Protein AF-A0A1B9F1G3-F1 (afdb_monomer)

Sequence (238 aa):
MDLGLDRSDPARCLDALTDGEEIRVDLGDVSGRPFVNTVSFGVYADIVQSPEYREDKTGTALKLMPDLLTRPGARRLDACVDGAWLADQQALLLSNNPYISPDELSGAGRRPVLDDGEPGVIGLGVEKAAQAAELALWGSQAPGLTVATARRVEVTAGGPRHPVTAGGEEARLPVAVDGEALWLRTPVVCTVRSRVLRVLLPRERHGEPPPAPPVDWRKLLALAFGPAQHAESGESHT

Radius of gyration: 19.98 Å; Cα contacts (8 Å, |Δi|>4): 490; chains: 1; bounding box: 62×59×50 Å

Secondary structure (DSSP, 8-state):
-TT---SS-GGGGGGHHHHEEEEEEEEEEETTEEESSEEEEEHHHHHHHSHHHHH-TTTTGGGGHHHHHH-TTPPPEEEEETTEEEEEESEEEEESS--S-GGGTTTT---S-SSSS--EEEEE--SSHHHHHHHHHHGGGSTTEEEEE-SEEEEESS-TTS-----SS--EEEEEETTEEEEEESSEEEEEEEEEEEEEEESS----PPPPPP--HHHHHHHHHS------------

Mean predicted aligned error: 11.42 Å

Solvent-accessible surface area (backbone atoms only — not comparable to full-atom values): 13153 Å² total; per-residue (Å²): 88,70,84,21,61,35,84,90,49,62,72,61,57,56,46,20,82,80,60,41,42,78,47,57,25,36,34,23,32,49,73,88,39,80,39,67,51,36,42,28,27,41,52,60,9,54,43,51,60,34,67,68,29,74,77,38,81,86,51,65,51,66,59,47,47,48,55,49,68,66,38,87,87,53,65,41,29,16,34,34,46,71,80,46,76,47,69,61,18,36,28,39,38,37,26,47,25,41,56,82,45,81,35,21,71,80,85,35,48,38,41,91,51,51,51,81,53,41,25,16,36,41,37,35,34,66,92,46,73,69,51,53,51,37,30,33,75,46,45,82,74,13,92,37,44,45,79,49,71,36,61,38,37,37,37,30,81,28,37,98,92,51,65,65,79,71,78,86,55,83,57,63,41,59,28,16,51,65,76,44,60,47,76,44,58,56,68,39,40,34,38,62,41,58,49,69,41,77,44,75,34,34,71,79,60,84,16,69,70,77,78,53,77,56,53,52,42,44,59,50,46,44,68,54,71,44,83,78,78,74,80,79,84,73,88,76,91,128

Foldseek 3Di:
DAQLAAPPCNVQFCLLVVAWDKFFFKWKDKPNDTFQFKKKFALVLVLLVDPVCVVCVPCPSLLCSVVLLPDVPGFFKWKQFQNDIDGRFRMKMKTQADWPFPQQPPPQTYRNGGFPFWIKMKTFHDPDVVLLVQCLVPPCPRPRIDIDTGQKMWMDRGDDVGDDPPPPDQDWTFMQGNSDTDIHGGRTMMHMDGRPDMDIGNPDRNSDDPRDDTNNSNVSVCSVPPDDPPPPPDDDDD

Nearest PDB structures (foldseek):
  3t5p-assembly2_L  TM=6.453E-01  e=9.131E-10  Bacillus anthracis str. Sterne
  3t5p-assembly3_E  TM=6.579E-01  e=1.320E-09  Bacillus anthracis str. Sterne
  3s40-assembly5_B  TM=6.529E-01  e=1.794E-09  Bacillus anthracis str. Sterne
  3t5p-assembly2_B  TM=6.507E-01  e=1.492E-09  Bacillus anthracis str. Sterne
  4wrr-assembly1_A  TM=6.365E-01  e=1.002E-08  Bacillus anthracis str. Sterne

pLDDT: mean 73.12, std 18.36, range [32.81, 96.31]

Structure (mmCIF, N/CA/C/O backbone):
data_AF-A0A1B9F1G3-F1
#
_entry.id   AF-A0A1B9F1G3-F1
#
loop_
_atom_site.group_PDB
_atom_site.id
_atom_site.type_symbol
_atom_site.label_atom_id
_atom_site.label_alt_id
_atom_site.label_comp_id
_atom_site.label_asym_id
_atom_site.label_entity_id
_atom_site.label_seq_id
_atom_site.pdbx_PDB_ins_code
_atom_site.Cartn_x
_atom_site.Cartn_y
_atom_site.Cartn_z
_atom_site.occupancy
_atom_site.B_iso_or_equiv
_atom_site.auth_seq_id
_atom_site.auth_comp_id
_atom_site.auth_asym_id
_atom_site.auth_atom_id
_atom_site.pdbx_PDB_model_num
ATOM 1 N N . MET A 1 1 ? -6.189 10.690 7.619 1.00 71.19 1 MET A N 1
ATOM 2 C CA . MET A 1 1 ? -5.966 9.330 8.162 1.00 71.19 1 MET A CA 1
ATOM 3 C C . MET A 1 1 ? -7.255 8.552 7.956 1.00 71.19 1 MET A C 1
ATOM 5 O O . MET A 1 1 ? -8.304 9.156 8.141 1.00 71.19 1 MET A O 1
ATOM 9 N N . ASP A 1 2 ? -7.192 7.273 7.586 1.00 77.56 2 ASP A N 1
ATOM 10 C CA . ASP A 1 2 ? -8.384 6.487 7.220 1.00 77.56 2 ASP A CA 1
ATOM 11 C C . ASP A 1 2 ? -9.382 6.305 8.371 1.00 77.56 2 ASP A C 1
ATOM 13 O O . ASP A 1 2 ? -10.584 6.408 8.170 1.00 77.56 2 ASP A O 1
ATOM 17 N N . LEU A 1 3 ? -8.889 6.111 9.597 1.00 84.44 3 LEU A N 1
ATOM 18 C CA . LEU A 1 3 ? -9.733 5.831 10.766 1.00 84.44 3 LEU A CA 1
ATOM 19 C C . LEU A 1 3 ? -10.289 7.089 11.456 1.00 84.44 3 LEU A C 1
ATOM 21 O O . LEU A 1 3 ? -10.978 6.972 12.464 1.00 84.44 3 LEU A O 1
ATOM 25 N N . GLY A 1 4 ? -9.985 8.292 10.951 1.00 82.12 4 GLY A N 1
ATOM 26 C CA . GLY A 1 4 ? -10.469 9.550 11.543 1.00 82.12 4 GLY A CA 1
ATOM 27 C C . GLY A 1 4 ? -9.920 9.855 12.945 1.00 82.12 4 GLY A C 1
ATOM 28 O O . GLY A 1 4 ? -10.529 10.626 13.684 1.00 82.12 4 GLY A O 1
ATOM 29 N N . LEU A 1 5 ? -8.793 9.248 13.335 1.00 85.31 5 LEU A N 1
ATOM 30 C CA . LEU A 1 5 ? -8.163 9.498 14.634 1.00 85.31 5 LEU A CA 1
ATOM 31 C C . LEU A 1 5 ? -7.378 10.809 14.624 1.00 85.31 5 LEU A C 1
ATOM 33 O O . LEU A 1 5 ? -6.711 11.154 13.640 1.00 85.31 5 LEU A O 1
ATOM 37 N N . ASP A 1 6 ? -7.449 11.529 15.740 1.00 83.50 6 ASP A N 1
ATOM 38 C CA . ASP A 1 6 ? -6.773 12.808 15.913 1.00 83.50 6 ASP A CA 1
ATOM 39 C C . ASP A 1 6 ? -5.268 12.593 16.126 1.00 83.50 6 ASP A C 1
ATOM 41 O O . ASP A 1 6 ? -4.821 12.075 17.148 1.00 83.50 6 ASP A O 1
ATOM 45 N N . ARG A 1 7 ? -4.463 12.985 15.131 1.00 80.88 7 ARG A N 1
ATOM 46 C CA . ARG A 1 7 ? -2.994 12.910 15.214 1.00 80.88 7 ARG A CA 1
ATOM 47 C C . ARG A 1 7 ? -2.403 13.926 16.191 1.00 80.88 7 ARG A C 1
ATOM 49 O O . ARG A 1 7 ? -1.279 13.724 16.638 1.00 80.88 7 ARG A O 1
ATOM 56 N N . SER A 1 8 ? -3.112 15.021 16.457 1.00 85.25 8 SER A N 1
ATOM 57 C CA . SER A 1 8 ? -2.665 16.081 17.361 1.00 85.25 8 SER A CA 1
ATOM 58 C C . SER A 1 8 ? -2.963 15.763 18.827 1.00 85.25 8 SER A C 1
ATOM 60 O O . SER A 1 8 ? -2.240 16.229 19.704 1.00 85.25 8 SER A O 1
ATOM 62 N N . ASP A 1 9 ? -3.956 14.907 19.077 1.00 86.56 9 ASP A N 1
ATOM 63 C CA . ASP A 1 9 ? -4.338 14.431 20.406 1.00 86.56 9 ASP A CA 1
ATOM 64 C C . ASP A 1 9 ? -4.573 12.903 20.403 1.00 86.56 9 ASP A C 1
ATOM 66 O O . ASP A 1 9 ? -5.715 12.430 20.418 1.00 86.56 9 ASP A O 1
ATOM 70 N N . PRO A 1 10 ? -3.498 12.088 20.377 1.00 88.50 10 PRO A N 1
ATOM 71 C CA . PRO A 1 10 ? -3.619 10.631 20.319 1.00 88.50 10 PRO A CA 1
ATOM 72 C C . PRO A 1 10 ? -4.252 10.028 21.581 1.00 88.50 10 PRO A C 1
ATOM 74 O O . PRO A 1 10 ? -4.729 8.894 21.532 1.00 88.50 10 PRO A O 1
ATOM 77 N N . ALA A 1 11 ? -4.288 10.762 22.700 1.00 90.31 11 ALA A N 1
ATOM 78 C CA . ALA A 1 11 ? -4.880 10.286 23.947 1.00 90.31 11 ALA A CA 1
ATOM 79 C C . ALA A 1 11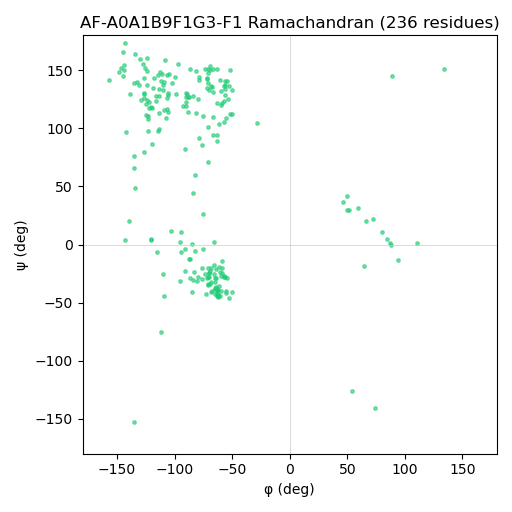 ? -6.392 10.042 23.811 1.00 90.31 11 ALA A C 1
ATOM 81 O O . ALA A 1 11 ? -6.904 9.116 24.434 1.00 90.31 11 ALA A O 1
ATOM 82 N N . ARG A 1 12 ? -7.082 10.771 22.920 1.00 88.19 12 ARG A N 1
ATOM 83 C CA . ARG A 1 12 ? -8.504 10.543 22.588 1.00 88.19 12 ARG A CA 1
ATOM 84 C C . ARG A 1 12 ? -8.794 9.146 22.045 1.00 88.19 12 ARG A C 1
ATOM 86 O O . ARG A 1 12 ? -9.921 8.674 22.119 1.00 88.19 12 ARG A O 1
ATOM 93 N N . CYS A 1 13 ? -7.785 8.433 21.540 1.00 88.75 13 CYS A N 1
ATOM 94 C CA . CYS A 1 13 ? -7.965 7.041 21.124 1.00 88.75 13 CYS A CA 1
ATOM 95 C C . CYS A 1 13 ? -8.315 6.116 22.304 1.00 88.75 13 CYS A C 1
ATOM 97 O O . CYS A 1 13 ? -8.871 5.043 22.083 1.00 88.75 13 CYS A O 1
ATOM 99 N N . LEU A 1 14 ? -8.003 6.511 23.545 1.00 92.25 14 LEU A N 1
ATOM 100 C CA . LEU A 1 14 ? -8.294 5.719 24.741 1.00 92.25 14 LEU A CA 1
ATOM 101 C C . LEU A 1 14 ? -9.788 5.661 25.075 1.00 92.25 14 LEU A C 1
ATOM 103 O O . LEU A 1 14 ? -10.203 4.704 25.725 1.00 92.25 14 LEU A O 1
ATOM 107 N N . ASP A 1 15 ? -10.600 6.597 24.573 1.00 91.00 15 ASP A N 1
ATOM 108 C CA . ASP A 1 15 ? -12.062 6.573 24.734 1.00 91.00 15 ASP A CA 1
ATOM 109 C C . ASP A 1 15 ? -12.681 5.308 24.113 1.00 91.00 15 ASP A C 1
ATOM 111 O O . ASP A 1 15 ? -13.723 4.823 24.552 1.00 91.00 15 ASP A O 1
ATOM 115 N N . ALA A 1 16 ? -11.984 4.690 23.153 1.00 92.62 16 ALA A N 1
ATOM 116 C CA . ALA A 1 16 ? -12.353 3.397 22.585 1.00 92.62 16 ALA A CA 1
ATOM 117 C C . ALA A 1 16 ? -12.398 2.265 23.629 1.00 92.62 16 ALA A C 1
ATOM 119 O O . ALA A 1 16 ? -13.112 1.283 23.450 1.00 92.62 16 ALA A O 1
ATOM 120 N N . LEU A 1 17 ? -11.622 2.364 24.713 1.00 92.88 17 LEU A N 1
ATOM 121 C CA . LEU A 1 17 ? -11.557 1.323 25.743 1.00 92.88 17 LEU A CA 1
ATOM 122 C C . LEU A 1 17 ? -12.778 1.331 26.670 1.00 92.88 17 LEU A C 1
ATOM 124 O O . LEU A 1 17 ? -13.040 0.326 27.330 1.00 92.88 17 LEU A O 1
ATOM 128 N N . THR A 1 18 ? -13.504 2.449 26.739 1.00 92.44 18 THR A N 1
ATOM 129 C CA . THR A 1 18 ? -14.678 2.629 27.604 1.00 92.44 18 THR A CA 1
ATOM 130 C C . THR A 1 18 ? -15.985 2.674 26.814 1.00 92.44 18 THR A C 1
ATOM 132 O O . THR A 1 18 ? -16.935 2.006 27.214 1.00 92.44 18 THR A O 1
ATOM 135 N N . ASP A 1 19 ? -16.031 3.407 25.699 1.00 89.62 19 ASP A N 1
ATOM 136 C CA . ASP A 1 19 ? -17.201 3.551 24.814 1.00 89.62 19 ASP A CA 1
ATOM 137 C C . ASP A 1 19 ? -16.797 3.408 23.336 1.00 89.62 19 ASP A C 1
ATOM 139 O O . ASP A 1 19 ? -17.094 4.242 22.476 1.00 89.62 19 ASP A O 1
ATOM 143 N N . GLY A 1 20 ? -16.040 2.351 23.041 1.00 91.31 20 GLY A N 1
ATOM 144 C CA . GLY A 1 20 ? -15.597 2.058 21.685 1.00 91.31 20 GLY A CA 1
ATOM 145 C C . GLY A 1 20 ? -16.640 1.350 20.832 1.00 91.31 20 GLY A C 1
ATOM 146 O O . GLY A 1 20 ? -17.422 0.525 21.306 1.00 91.31 20 GLY A O 1
ATOM 147 N N . GLU A 1 21 ? -16.589 1.618 19.533 1.00 93.88 21 GLU A N 1
ATOM 148 C CA . GLU A 1 21 ? -17.237 0.817 18.505 1.00 93.88 21 GLU A CA 1
ATOM 149 C C . GLU A 1 21 ? -16.219 -0.082 17.799 1.00 93.88 21 GLU A C 1
ATOM 151 O O . GLU A 1 21 ? -15.093 0.319 17.502 1.00 93.88 21 GLU A O 1
ATOM 156 N N . GLU A 1 22 ? -16.607 -1.327 17.529 1.00 94.06 22 GLU A N 1
ATOM 157 C CA . GLU A 1 22 ? -15.806 -2.225 16.706 1.00 94.06 22 GLU A CA 1
ATOM 158 C C . GLU A 1 22 ? -16.200 -2.075 15.239 1.00 94.06 22 GLU A C 1
ATOM 160 O O . GLU A 1 22 ? -17.360 -2.273 14.876 1.00 94.06 22 GLU A O 1
ATOM 165 N N . ILE A 1 23 ? -15.206 -1.833 14.388 1.00 92.00 23 ILE A N 1
ATOM 166 C CA . ILE A 1 23 ? -15.337 -1.962 12.940 1.00 92.00 23 ILE A CA 1
ATOM 167 C C . ILE A 1 23 ? -14.570 -3.186 12.442 1.00 92.00 23 ILE A C 1
ATOM 169 O O . ILE A 1 23 ? -13.631 -3.673 13.081 1.00 92.00 23 ILE A O 1
ATOM 173 N N . ARG A 1 24 ? -14.955 -3.672 11.263 1.00 93.19 24 ARG A N 1
ATOM 174 C CA . ARG A 1 24 ? -14.220 -4.715 10.548 1.00 93.19 24 ARG A CA 1
ATOM 175 C C . ARG A 1 24 ? -13.640 -4.141 9.277 1.00 93.19 24 ARG A C 1
ATOM 177 O O . ARG A 1 24 ? -14.374 -3.573 8.480 1.00 93.19 24 ARG A O 1
ATOM 184 N N . VAL A 1 25 ? -12.344 -4.337 9.101 1.00 93.69 25 VAL A N 1
ATOM 185 C CA . VAL A 1 25 ? -11.611 -3.905 7.916 1.00 93.69 25 VAL A CA 1
ATOM 186 C C . VAL A 1 25 ? -10.909 -5.091 7.278 1.00 93.69 25 VAL A C 1
ATOM 188 O O . VAL A 1 25 ? -10.701 -6.147 7.893 1.00 93.69 25 VAL A O 1
ATOM 191 N N . ASP A 1 26 ? -10.567 -4.916 6.019 1.00 94.12 26 ASP A N 1
ATOM 192 C CA . ASP A 1 26 ? -9.796 -5.869 5.255 1.00 94.12 26 ASP A CA 1
ATOM 193 C C . ASP A 1 26 ? -8.357 -5.938 5.749 1.00 94.12 26 ASP A C 1
ATOM 195 O O . ASP A 1 26 ? -7.804 -4.977 6.291 1.00 94.12 26 ASP A O 1
ATOM 199 N N . LEU A 1 27 ? -7.735 -7.092 5.530 1.00 95.12 27 LEU A N 1
ATOM 200 C CA . LEU A 1 27 ? -6.325 -7.308 5.805 1.00 95.12 27 LEU A CA 1
ATOM 201 C C . LEU A 1 27 ? -5.646 -7.813 4.539 1.00 95.12 27 LEU A C 1
ATOM 203 O O . LEU A 1 27 ? -6.011 -8.869 4.016 1.00 95.12 27 LEU A O 1
ATOM 207 N N . GLY A 1 28 ? -4.653 -7.072 4.066 1.00 94.38 28 GLY A N 1
ATOM 208 C CA . GLY A 1 28 ? -3.806 -7.508 2.971 1.00 94.38 28 GLY A CA 1
ATOM 209 C C . GLY A 1 28 ? -2.879 -8.641 3.407 1.00 94.38 28 GLY A C 1
ATOM 210 O O . GLY A 1 28 ? -2.496 -8.731 4.572 1.00 94.38 28 GLY A O 1
ATOM 211 N N . ASP A 1 29 ? -2.504 -9.499 2.467 1.00 96.31 29 ASP A N 1
ATOM 212 C CA . ASP A 1 29 ? -1.457 -10.506 2.620 1.00 96.31 29 ASP A CA 1
ATOM 213 C C . ASP A 1 29 ? -0.450 -10.364 1.480 1.00 96.31 29 ASP A C 1
ATOM 215 O O . ASP A 1 29 ? -0.840 -10.297 0.315 1.00 96.31 29 ASP A O 1
ATOM 219 N N . VAL A 1 30 ? 0.836 -10.317 1.816 1.00 96.12 30 VAL A N 1
ATOM 220 C CA . VAL A 1 30 ? 1.949 -10.346 0.871 1.00 96.12 30 VAL A CA 1
ATOM 221 C C . VAL A 1 30 ? 2.868 -11.509 1.212 1.00 96.12 30 VAL A C 1
ATOM 223 O O . VAL A 1 30 ? 3.600 -11.488 2.200 1.00 96.12 30 VAL A O 1
ATOM 226 N N . SER A 1 31 ? 2.842 -12.545 0.376 1.00 93.44 31 SER A N 1
ATOM 227 C CA . SER A 1 31 ? 3.642 -13.763 0.556 1.00 93.44 31 SER A CA 1
ATOM 228 C C . SER A 1 31 ? 3.517 -14.364 1.969 1.00 93.44 31 SER A C 1
ATOM 230 O O . SER A 1 31 ? 4.516 -14.770 2.566 1.00 93.44 31 SER A O 1
ATOM 232 N N . GLY A 1 32 ? 2.299 -14.392 2.522 1.00 93.38 32 GLY A N 1
ATOM 233 C CA . GLY A 1 32 ? 1.998 -14.911 3.860 1.00 93.38 32 GLY A CA 1
ATOM 234 C C . GLY A 1 32 ? 2.215 -13.918 5.006 1.00 93.38 32 GLY A C 1
ATOM 235 O O . GLY A 1 32 ? 2.127 -14.309 6.173 1.00 93.38 32 GLY A O 1
ATOM 236 N N . ARG A 1 33 ? 2.551 -12.654 4.712 1.00 95.06 33 ARG A N 1
ATOM 237 C CA . ARG A 1 33 ? 2.721 -11.589 5.710 1.00 95.06 33 ARG A CA 1
ATOM 238 C C . ARG A 1 33 ? 1.532 -10.629 5.659 1.00 95.06 33 ARG A C 1
ATOM 240 O O . ARG A 1 33 ? 1.245 -10.110 4.583 1.00 95.06 33 ARG A O 1
ATOM 247 N N . PRO A 1 34 ? 0.880 -10.330 6.792 1.00 95.56 34 PRO A N 1
ATOM 248 C CA . PRO A 1 34 ? -0.216 -9.374 6.806 1.00 95.56 34 PRO A CA 1
ATOM 249 C C . PRO A 1 34 ? 0.284 -7.940 6.584 1.00 95.56 34 PRO A C 1
ATOM 251 O O . PRO A 1 34 ? 1.369 -7.587 7.048 1.00 95.56 34 PRO A O 1
ATOM 254 N N . PHE A 1 35 ? -0.531 -7.112 5.934 1.00 92.56 35 PHE A N 1
ATOM 255 C CA . PHE A 1 35 ? -0.326 -5.665 5.824 1.00 92.56 35 PHE A CA 1
ATOM 256 C C . PHE A 1 35 ? -1.664 -4.918 5.872 1.00 92.56 35 PHE A C 1
ATOM 258 O O . PHE A 1 35 ? -2.697 -5.444 5.453 1.00 92.56 35 PHE A O 1
ATOM 265 N N . VAL A 1 36 ? -1.663 -3.690 6.390 1.00 89.00 36 VAL A N 1
ATOM 266 C CA . VAL A 1 36 ? -2.885 -2.886 6.577 1.00 89.00 36 VAL A CA 1
ATOM 267 C C . VAL A 1 36 ? -2.975 -1.686 5.647 1.00 89.00 36 VAL A C 1
ATOM 269 O O . VAL A 1 36 ? -4.087 -1.250 5.349 1.00 89.00 36 VAL A O 1
ATOM 272 N N . ASN A 1 37 ? -1.849 -1.156 5.168 1.00 85.31 37 ASN A N 1
ATOM 273 C CA . ASN A 1 37 ? -1.799 0.031 4.321 1.00 85.31 37 ASN A CA 1
ATOM 274 C C . ASN A 1 37 ? -1.352 -0.327 2.914 1.00 85.31 37 ASN A C 1
ATOM 276 O O . ASN A 1 37 ? -2.181 -0.346 2.003 1.00 85.31 37 ASN A O 1
ATOM 280 N N . THR A 1 38 ? -0.060 -0.594 2.732 1.00 87.25 38 THR A N 1
ATOM 281 C CA . THR A 1 38 ? 0.540 -0.627 1.398 1.00 87.25 38 THR A CA 1
ATOM 28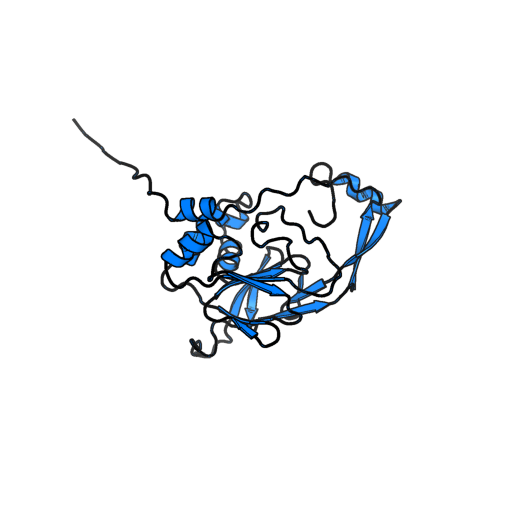2 C C . THR A 1 38 ? 1.690 -1.608 1.272 1.00 87.25 38 THR A C 1
ATOM 284 O O . THR A 1 38 ? 2.487 -1.773 2.195 1.00 87.25 38 THR A O 1
ATOM 287 N N . VAL A 1 39 ? 1.841 -2.155 0.071 1.00 90.06 39 VAL A N 1
ATOM 288 C CA . VAL A 1 39 ? 3.025 -2.882 -0.380 1.00 90.06 39 VAL A CA 1
ATOM 289 C C . VAL A 1 39 ? 3.583 -2.163 -1.601 1.00 90.06 39 VAL A C 1
ATOM 291 O O . VAL A 1 39 ? 2.911 -2.074 -2.627 1.00 90.06 39 VAL A O 1
ATOM 294 N N . SER A 1 40 ? 4.808 -1.662 -1.504 1.00 88.62 40 SER A N 1
ATOM 295 C CA . SER A 1 40 ? 5.476 -0.959 -2.600 1.00 88.62 40 SER A CA 1
ATOM 296 C C . SER A 1 40 ? 6.646 -1.767 -3.146 1.00 88.62 40 SER A C 1
ATOM 298 O O . SER A 1 40 ? 7.369 -2.420 -2.392 1.00 88.62 40 SER A O 1
ATOM 300 N N . PHE A 1 41 ? 6.877 -1.648 -4.448 1.00 88.06 41 PHE A N 1
ATOM 301 C CA . PHE A 1 41 ? 7.961 -2.289 -5.184 1.00 88.06 41 PHE A CA 1
ATOM 302 C C . PHE A 1 41 ? 8.718 -1.268 -6.038 1.00 88.06 41 PHE A C 1
ATOM 304 O O . PHE A 1 41 ? 8.183 -0.216 -6.399 1.00 88.06 41 PHE A O 1
ATOM 311 N N . GLY A 1 42 ? 9.951 -1.612 -6.410 1.00 84.81 42 GLY A N 1
ATOM 312 C CA . GLY A 1 42 ? 10.765 -0.810 -7.323 1.00 84.81 42 GLY A CA 1
ATOM 313 C C . GLY A 1 42 ? 11.288 0.446 -6.640 1.00 84.81 42 GLY A C 1
ATOM 314 O O . GLY A 1 42 ? 11.623 0.402 -5.458 1.00 84.81 42 GLY A O 1
ATOM 315 N N . VAL A 1 43 ? 11.314 1.567 -7.359 1.00 76.56 43 VAL A N 1
ATOM 316 C CA . VAL A 1 43 ? 11.943 2.814 -6.889 1.00 76.56 43 VAL A CA 1
ATOM 317 C C . VAL A 1 43 ? 11.496 3.229 -5.480 1.00 76.56 43 VAL A C 1
ATOM 319 O O . VAL A 1 43 ? 12.324 3.623 -4.664 1.00 76.56 43 VAL A O 1
ATOM 322 N N . TYR A 1 44 ? 10.207 3.097 -5.147 1.00 68.94 44 TYR A N 1
ATOM 323 C CA . TYR A 1 44 ? 9.728 3.434 -3.801 1.00 68.94 44 TYR A CA 1
ATOM 324 C C . TYR A 1 44 ? 10.264 2.475 -2.729 1.00 68.94 44 TYR A C 1
ATOM 326 O O . TYR A 1 44 ? 10.625 2.903 -1.635 1.00 68.94 44 TYR A O 1
ATOM 334 N N . ALA A 1 45 ? 10.334 1.175 -3.028 1.00 76.38 45 ALA A N 1
ATOM 335 C CA . ALA A 1 45 ? 10.900 0.203 -2.101 1.00 76.38 45 ALA A CA 1
ATOM 336 C C . ALA A 1 45 ? 12.385 0.483 -1.850 1.00 76.38 45 ALA A C 1
ATOM 338 O O . ALA A 1 45 ? 12.811 0.453 -0.698 1.00 76.38 45 ALA A O 1
ATOM 339 N N . ASP A 1 46 ? 13.136 0.824 -2.900 1.00 73.62 46 ASP A N 1
ATOM 340 C CA . ASP A 1 46 ? 14.555 1.184 -2.809 1.00 73.62 46 ASP A CA 1
ATOM 341 C C . ASP A 1 46 ? 14.767 2.407 -1.901 1.00 73.62 46 ASP A C 1
ATOM 343 O O . ASP A 1 46 ? 15.666 2.407 -1.060 1.00 73.62 46 ASP A O 1
ATOM 347 N N . ILE A 1 47 ? 13.885 3.410 -1.989 1.00 70.31 47 ILE A N 1
ATOM 348 C CA . ILE A 1 47 ? 13.900 4.579 -1.096 1.00 70.31 47 ILE A CA 1
ATOM 349 C C . ILE A 1 47 ? 13.656 4.175 0.360 1.00 70.31 47 ILE A C 1
ATOM 351 O O . ILE A 1 47 ? 14.378 4.616 1.247 1.00 70.31 47 ILE A O 1
ATOM 355 N N . VAL A 1 48 ? 12.674 3.312 0.632 1.00 67.44 48 VAL A N 1
ATOM 356 C CA . VAL A 1 48 ? 12.390 2.850 2.005 1.00 67.44 48 VAL A CA 1
ATOM 357 C C . VAL A 1 48 ? 13.542 2.007 2.580 1.00 67.44 48 VAL A C 1
ATOM 359 O O . VAL A 1 48 ? 13.733 1.943 3.801 1.00 67.44 48 VAL A O 1
ATOM 362 N N . GLN A 1 49 ? 14.340 1.365 1.720 1.00 71.50 49 GLN A N 1
ATOM 363 C CA . GLN A 1 49 ? 15.561 0.674 2.139 1.00 71.50 49 GLN A CA 1
ATOM 364 C C . GLN A 1 49 ? 16.701 1.637 2.493 1.00 71.50 49 GLN A C 1
ATOM 366 O O . GLN A 1 49 ? 17.573 1.255 3.276 1.00 71.50 49 GLN A O 1
ATOM 371 N N . SER A 1 50 ? 16.699 2.854 1.939 1.00 66.69 50 SER A N 1
ATOM 372 C CA . SER A 1 50 ? 17.774 3.826 2.125 1.00 66.69 50 SER A CA 1
ATOM 373 C C . SER A 1 50 ? 17.835 4.324 3.582 1.00 66.69 50 SER A C 1
ATOM 375 O O . SER A 1 50 ? 16.799 4.626 4.191 1.00 66.69 50 SER A O 1
ATOM 377 N N . PRO A 1 51 ? 19.042 4.406 4.172 1.00 64.06 51 PRO A N 1
ATOM 378 C CA . PRO A 1 51 ? 19.244 4.983 5.501 1.00 64.06 51 PRO A CA 1
ATOM 379 C C . PRO A 1 51 ? 18.701 6.413 5.620 1.00 64.06 51 PRO A C 1
ATOM 381 O O . PRO A 1 51 ? 18.046 6.742 6.607 1.00 64.06 51 PRO A O 1
ATOM 384 N N . GLU A 1 52 ? 18.884 7.224 4.577 1.00 62.25 52 GLU A N 1
ATOM 385 C CA . GLU A 1 52 ? 18.495 8.634 4.533 1.00 62.25 52 GLU A CA 1
ATOM 386 C C . GLU A 1 52 ? 16.978 8.829 4.705 1.00 62.25 52 GLU A C 1
ATOM 388 O O . GLU A 1 52 ? 16.545 9.764 5.375 1.00 62.25 52 GLU A O 1
ATOM 393 N N . TYR A 1 53 ? 16.145 7.924 4.174 1.00 56.78 53 TYR A N 1
ATOM 394 C CA . TYR A 1 53 ? 14.691 7.969 4.386 1.00 56.78 53 TYR A CA 1
ATOM 395 C C . TYR A 1 53 ? 14.277 7.599 5.816 1.00 56.78 53 TYR A C 1
ATOM 397 O O . TYR A 1 53 ? 13.298 8.130 6.346 1.00 56.78 53 TYR A O 1
ATOM 405 N N . ARG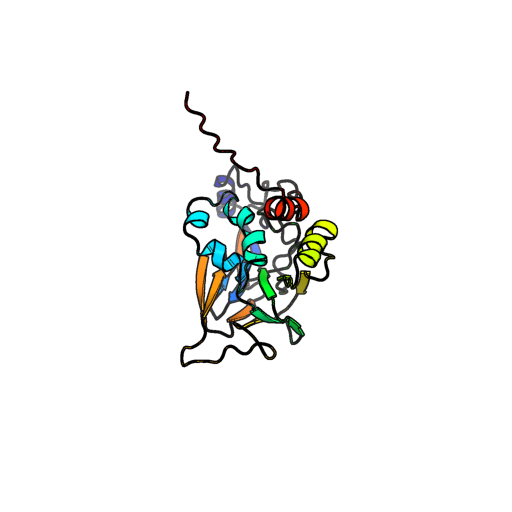 A 1 54 ? 14.993 6.669 6.459 1.00 57.25 54 ARG A N 1
ATOM 406 C CA . ARG A 1 54 ? 14.677 6.263 7.839 1.00 57.25 54 ARG A CA 1
ATOM 407 C C . ARG A 1 54 ? 14.981 7.376 8.831 1.00 57.25 54 ARG A C 1
ATOM 409 O O . ARG A 1 54 ? 14.255 7.511 9.816 1.00 57.25 54 ARG A O 1
ATOM 416 N N . GLU A 1 55 ? 16.028 8.143 8.548 1.00 53.78 55 GLU A N 1
ATOM 417 C CA . GLU A 1 55 ? 16.472 9.283 9.347 1.00 53.78 55 GLU A CA 1
ATOM 418 C C . GLU A 1 55 ? 15.643 10.547 9.061 1.00 53.78 55 GLU A C 1
ATOM 420 O O . GLU A 1 55 ? 15.371 11.308 9.988 1.00 53.78 55 GLU A O 1
ATOM 425 N N . ASP A 1 56 ? 15.143 10.725 7.831 1.00 51.94 56 ASP A N 1
ATOM 426 C CA . ASP A 1 56 ? 14.287 11.850 7.437 1.00 51.94 56 ASP A CA 1
ATOM 427 C C . ASP A 1 56 ? 12.964 11.393 6.786 1.00 51.94 56 ASP A C 1
ATOM 429 O O . ASP A 1 56 ? 12.756 11.460 5.568 1.00 51.94 56 ASP A O 1
ATOM 433 N N . LYS A 1 57 ? 12.001 10.992 7.630 1.00 52.81 57 LYS A N 1
ATOM 434 C CA . LYS A 1 57 ? 10.616 10.661 7.223 1.00 52.81 57 LYS A CA 1
ATOM 435 C C . LYS A 1 57 ? 9.822 11.869 6.691 1.00 52.81 57 LYS A C 1
ATOM 437 O O . LYS A 1 57 ? 8.643 11.730 6.366 1.00 52.81 57 LYS A O 1
ATOM 442 N N . THR A 1 58 ? 10.434 13.052 6.607 1.00 46.09 58 THR A N 1
ATOM 443 C CA . THR A 1 58 ? 9.768 14.343 6.366 1.00 46.09 58 THR A CA 1
ATOM 444 C C . THR A 1 58 ? 9.739 14.775 4.893 1.00 46.09 58 THR A C 1
ATOM 446 O O . THR A 1 58 ? 9.312 15.882 4.573 1.00 46.09 58 THR A O 1
ATOM 449 N N . GLY A 1 59 ? 10.097 13.883 3.962 1.00 48.03 59 GLY A N 1
ATOM 450 C CA . GLY A 1 59 ? 9.800 14.041 2.531 1.00 48.03 59 GLY A CA 1
ATOM 451 C C . GLY A 1 59 ? 11.000 14.318 1.629 1.00 48.03 59 GLY A C 1
ATOM 452 O O . GLY A 1 59 ? 10.819 14.431 0.419 1.00 48.03 59 GLY A O 1
ATOM 453 N N . THR A 1 60 ? 12.225 14.380 2.157 1.00 47.09 60 THR A N 1
ATOM 454 C CA . THR A 1 60 ? 13.436 14.543 1.332 1.00 47.09 60 THR A CA 1
ATOM 455 C C . THR A 1 60 ? 13.650 13.356 0.397 1.00 47.09 60 THR A C 1
ATOM 457 O O . THR A 1 60 ? 13.947 13.556 -0.776 1.00 47.09 60 THR A O 1
ATOM 460 N N . ALA A 1 61 ? 13.388 12.130 0.849 1.00 48.03 61 ALA A N 1
ATOM 461 C CA . ALA A 1 61 ? 13.573 10.956 -0.002 1.00 48.03 61 ALA A CA 1
ATOM 462 C C . ALA A 1 61 ? 12.527 10.843 -1.133 1.00 48.03 61 ALA A C 1
ATOM 464 O O . ALA A 1 61 ? 12.842 10.352 -2.213 1.00 48.03 61 ALA A O 1
ATOM 465 N N . LEU A 1 62 ? 11.313 11.382 -0.945 1.00 50.19 62 LEU A N 1
ATOM 466 C CA . LEU A 1 62 ? 10.316 11.509 -2.023 1.00 50.19 62 LEU A CA 1
ATOM 467 C C . LEU A 1 62 ? 10.785 12.472 -3.126 1.00 50.19 62 LEU A C 1
ATOM 469 O O . LEU A 1 62 ? 10.438 12.281 -4.289 1.00 50.19 62 LEU A O 1
ATOM 473 N N . LYS A 1 63 ? 11.621 13.470 -2.795 1.00 54.12 63 LYS A N 1
ATOM 474 C CA . LYS A 1 63 ? 12.230 14.369 -3.793 1.00 54.12 63 LYS A CA 1
ATOM 475 C C . LYS A 1 63 ? 13.243 13.652 -4.692 1.00 54.12 63 LYS A C 1
ATOM 477 O O . LYS A 1 63 ? 13.509 14.147 -5.777 1.00 54.12 63 LYS A O 1
ATOM 482 N N . LEU A 1 64 ? 13.770 12.497 -4.270 1.00 57.62 64 LEU A N 1
ATOM 483 C CA . LEU A 1 64 ? 14.715 11.683 -5.046 1.00 57.62 64 LEU A CA 1
ATOM 484 C C . LEU A 1 64 ? 14.017 10.697 -6.000 1.00 57.62 64 LEU A C 1
ATOM 486 O O . LEU A 1 64 ? 14.672 10.118 -6.866 1.00 57.62 64 LEU A O 1
ATOM 490 N N . MET A 1 65 ? 12.697 10.491 -5.867 1.00 59.06 65 MET A N 1
ATOM 491 C CA . MET A 1 65 ? 11.939 9.555 -6.714 1.00 59.06 65 MET A CA 1
ATOM 492 C C . MET A 1 65 ? 12.131 9.784 -8.218 1.00 59.06 65 MET A C 1
ATOM 494 O O . MET A 1 65 ? 12.348 8.808 -8.931 1.00 59.06 65 MET A O 1
ATOM 498 N N . PRO A 1 66 ? 12.065 11.018 -8.738 1.00 61.38 66 PRO A N 1
ATOM 499 C CA . PRO A 1 66 ? 12.150 11.230 -10.179 1.00 61.38 66 PRO A CA 1
ATOM 500 C C . PRO A 1 66 ? 13.502 10.850 -10.803 1.00 61.38 66 PRO A C 1
ATOM 502 O O . PRO A 1 66 ? 13.544 10.261 -11.887 1.00 61.38 66 PRO A O 1
ATOM 505 N N . ASP A 1 67 ? 14.603 11.127 -10.103 1.00 61.97 67 ASP A N 1
ATOM 506 C CA . ASP A 1 67 ? 15.947 10.737 -10.541 1.00 61.97 67 ASP A CA 1
ATOM 507 C C . ASP A 1 67 ? 16.084 9.211 -10.557 1.00 61.97 67 ASP A C 1
ATOM 509 O O . ASP A 1 67 ? 16.676 8.628 -11.465 1.00 61.97 67 ASP A O 1
ATOM 513 N N . LEU A 1 68 ? 15.473 8.536 -9.582 1.00 65.00 68 LEU A N 1
ATOM 514 C CA . LEU A 1 68 ? 15.466 7.077 -9.503 1.00 65.00 68 LEU A CA 1
ATOM 515 C C . LEU A 1 68 ? 14.597 6.429 -10.592 1.00 65.00 68 LEU A C 1
ATOM 517 O O . LEU A 1 68 ? 14.969 5.379 -11.113 1.00 65.00 68 LEU A O 1
ATOM 521 N N . LEU A 1 69 ? 13.489 7.066 -10.982 1.00 65.25 69 LEU A N 1
ATOM 522 C CA . LEU A 1 69 ? 12.633 6.637 -12.096 1.00 65.25 69 LEU A CA 1
ATOM 523 C C . LEU A 1 69 ? 13.329 6.794 -13.458 1.00 65.25 69 LEU A C 1
ATOM 525 O O . LEU A 1 69 ? 13.114 6.004 -14.375 1.00 65.25 69 LEU A O 1
ATOM 529 N N . THR A 1 70 ? 14.196 7.795 -13.614 1.00 63.12 70 THR A N 1
ATOM 530 C CA . THR A 1 70 ? 14.912 8.041 -14.878 1.00 63.12 70 THR A CA 1
ATOM 531 C C . THR A 1 70 ? 16.294 7.404 -14.955 1.00 63.12 70 THR A C 1
ATOM 533 O O . THR A 1 70 ? 16.907 7.406 -16.027 1.00 63.12 70 THR A O 1
ATOM 536 N N . ARG A 1 71 ? 16.780 6.814 -13.856 1.00 67.00 71 ARG A N 1
ATOM 537 C CA . ARG A 1 71 ? 18.114 6.219 -13.787 1.00 67.00 71 ARG A CA 1
ATOM 538 C C . ARG A 1 71 ? 18.284 5.110 -14.838 1.00 67.00 71 ARG A C 1
ATOM 540 O O . ARG A 1 71 ? 17.559 4.110 -14.807 1.00 67.00 71 ARG A O 1
ATOM 547 N N . PRO A 1 72 ? 19.277 5.219 -15.740 1.00 59.72 72 PRO A N 1
ATOM 548 C CA . PRO A 1 72 ? 19.613 4.140 -16.661 1.00 59.72 72 PRO A CA 1
ATOM 549 C C . PRO A 1 72 ? 19.940 2.853 -15.891 1.00 59.72 72 PRO A C 1
ATOM 551 O O . PRO A 1 72 ? 20.747 2.871 -14.962 1.00 59.72 72 PRO A O 1
ATOM 554 N N . GLY A 1 73 ? 19.302 1.740 -16.262 1.00 61.53 73 GLY A N 1
ATOM 555 C CA . GLY A 1 73 ? 19.463 0.455 -15.571 1.00 61.53 73 GLY A CA 1
ATOM 556 C C . GLY A 1 73 ? 18.644 0.299 -14.283 1.00 61.53 73 GLY A C 1
ATOM 557 O O . GLY A 1 73 ? 18.867 -0.667 -13.554 1.00 61.53 73 GLY A O 1
ATOM 558 N N . ALA A 1 74 ? 17.704 1.209 -13.993 1.00 67.62 74 ALA A N 1
ATOM 559 C CA . ALA A 1 74 ? 16.718 1.004 -12.934 1.00 67.62 74 ALA A CA 1
ATOM 560 C C . ALA A 1 74 ? 15.965 -0.320 -13.137 1.00 67.62 74 ALA A C 1
ATOM 562 O O . ALA A 1 74 ? 15.638 -0.708 -14.265 1.00 67.62 74 ALA A O 1
ATOM 563 N N . ARG A 1 75 ? 15.699 -1.018 -12.028 1.00 74.69 75 ARG A N 1
ATOM 564 C CA . ARG A 1 75 ? 15.008 -2.308 -12.034 1.00 74.69 75 ARG A CA 1
ATOM 565 C C . ARG A 1 75 ? 13.621 -2.155 -12.654 1.00 74.69 75 ARG A C 1
ATOM 567 O O . ARG A 1 75 ? 12.860 -1.273 -12.266 1.00 74.69 75 ARG A O 1
ATOM 574 N N . ARG A 1 76 ? 13.294 -3.060 -13.574 1.00 82.50 76 ARG A N 1
ATOM 575 C CA . ARG A 1 76 ? 11.956 -3.210 -14.143 1.00 82.50 76 ARG A CA 1
ATOM 576 C C . ARG A 1 76 ? 11.228 -4.365 -13.469 1.00 82.50 76 ARG A C 1
ATOM 578 O O . ARG A 1 76 ? 11.850 -5.348 -13.063 1.00 82.50 76 ARG A O 1
ATOM 585 N N . LEU A 1 77 ? 9.927 -4.198 -13.301 1.00 86.81 77 LEU A N 1
ATOM 586 C CA . LEU A 1 77 ? 9.031 -5.132 -12.646 1.00 86.81 77 LEU A CA 1
ATOM 587 C C . LEU A 1 77 ? 7.910 -5.486 -13.607 1.00 86.81 77 LEU A C 1
ATOM 589 O O . LEU A 1 77 ? 7.314 -4.598 -14.216 1.00 86.81 77 LEU A O 1
ATOM 593 N N . ASP A 1 78 ? 7.577 -6.768 -13.646 1.00 89.25 78 ASP A N 1
ATOM 594 C CA . ASP A 1 78 ? 6.377 -7.234 -14.323 1.00 89.25 78 ASP A CA 1
ATOM 595 C C . ASP A 1 78 ? 5.382 -7.700 -13.267 1.00 89.25 78 ASP A C 1
ATOM 597 O O . ASP A 1 78 ? 5.751 -8.376 -12.297 1.00 89.25 78 ASP A O 1
ATOM 601 N N . ALA A 1 79 ? 4.118 -7.337 -13.460 1.00 90.94 79 ALA A N 1
ATOM 602 C CA . ALA A 1 79 ? 3.024 -7.738 -12.600 1.00 90.94 79 ALA A CA 1
ATOM 603 C C . ALA A 1 79 ? 1.886 -8.385 -13.386 1.00 90.94 79 ALA A C 1
ATOM 605 O O . ALA A 1 79 ? 1.545 -7.956 -14.484 1.00 90.94 79 ALA A O 1
ATOM 606 N N . CYS A 1 80 ? 1.269 -9.395 -12.786 1.00 92.00 80 CYS A N 1
ATOM 607 C CA . CYS A 1 80 ? 0.005 -9.963 -13.226 1.00 92.00 80 CYS A CA 1
ATOM 608 C C . CYS A 1 80 ? -1.085 -9.523 -12.244 1.00 92.00 80 CYS A C 1
ATOM 610 O O . CYS A 1 80 ? -1.021 -9.854 -11.062 1.00 92.00 80 CYS A O 1
ATOM 612 N N . VAL A 1 81 ? -2.053 -8.753 -12.732 1.00 92.06 81 VAL A N 1
ATOM 613 C CA . VAL A 1 81 ? -3.131 -8.107 -11.976 1.00 92.06 81 VAL A CA 1
ATOM 614 C C . VAL A 1 81 ? -4.445 -8.752 -12.412 1.00 92.06 81 VAL A C 1
ATOM 616 O O . VAL A 1 81 ? -4.930 -8.470 -13.503 1.00 92.06 81 VAL A O 1
ATOM 619 N N . ASP A 1 82 ? -4.965 -9.700 -11.625 1.00 92.00 82 ASP A N 1
ATOM 620 C CA . ASP A 1 82 ? -6.132 -10.531 -11.984 1.00 92.00 82 ASP A CA 1
ATOM 621 C C . ASP A 1 82 ? -6.069 -11.120 -13.419 1.00 92.00 82 ASP A C 1
ATOM 623 O O . ASP A 1 82 ? -7.070 -11.248 -14.123 1.00 92.00 82 ASP A O 1
ATOM 627 N N . GLY A 1 83 ? -4.866 -11.496 -13.869 1.00 87.94 83 GLY A N 1
ATOM 628 C CA . GLY A 1 83 ? -4.617 -12.054 -15.205 1.00 87.94 83 GLY A CA 1
ATOM 629 C C . GLY A 1 83 ? -4.193 -11.033 -16.267 1.00 87.94 83 GLY A C 1
ATOM 630 O O . GLY A 1 83 ? -3.691 -11.435 -17.319 1.00 87.94 83 GLY A O 1
ATOM 631 N N . ALA A 1 84 ? -4.338 -9.731 -16.009 1.00 89.62 84 ALA A N 1
ATOM 632 C CA . ALA A 1 84 ? -3.839 -8.672 -16.882 1.00 89.62 84 ALA A CA 1
ATOM 633 C C .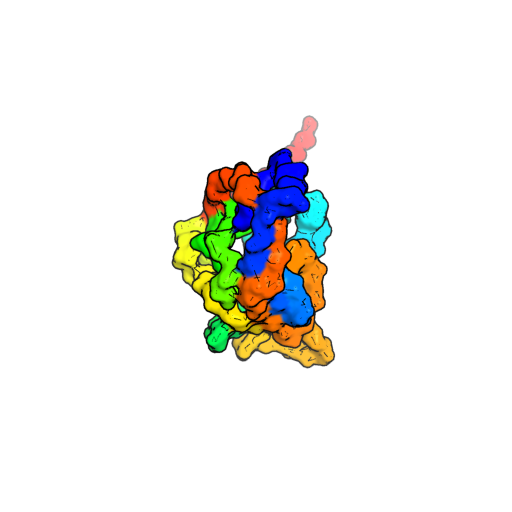 ALA A 1 84 ? -2.359 -8.381 -16.594 1.00 89.62 84 ALA A C 1
ATOM 635 O O . ALA A 1 84 ? -1.970 -8.132 -15.455 1.00 89.62 84 ALA A O 1
ATOM 636 N N . TRP A 1 85 ? -1.521 -8.396 -17.630 1.00 88.81 85 TRP A N 1
ATOM 637 C CA . TRP A 1 85 ? -0.085 -8.155 -17.485 1.00 88.81 85 TRP A CA 1
ATOM 638 C C . TRP A 1 85 ? 0.261 -6.667 -17.565 1.00 88.81 85 TRP A C 1
ATOM 640 O O . TRP A 1 85 ? -0.052 -6.007 -18.554 1.00 88.81 85 TRP A O 1
ATOM 650 N N . LEU A 1 86 ? 0.981 -6.177 -16.556 1.00 87.31 86 LEU A N 1
ATOM 651 C CA . LEU A 1 86 ? 1.663 -4.885 -16.537 1.00 87.31 86 LEU A CA 1
ATOM 652 C C . LEU A 1 86 ? 3.166 -5.143 -16.654 1.00 87.31 86 LEU A C 1
ATOM 654 O O . LEU A 1 86 ? 3.774 -5.662 -15.721 1.00 87.31 86 LEU A O 1
ATOM 658 N N . ALA A 1 87 ? 3.755 -4.817 -17.801 1.00 86.31 87 ALA A N 1
ATOM 659 C CA . ALA A 1 87 ? 5.178 -5.037 -18.057 1.00 86.31 87 ALA A CA 1
ATOM 660 C C . ALA A 1 87 ? 6.005 -3.770 -17.802 1.00 86.31 87 ALA A C 1
ATOM 662 O O . ALA A 1 87 ? 5.486 -2.658 -17.908 1.00 86.31 87 ALA A O 1
ATOM 663 N N . ASP A 1 88 ? 7.292 -3.938 -17.508 1.00 82.44 88 ASP A N 1
ATOM 664 C CA . ASP A 1 88 ? 8.305 -2.874 -17.491 1.00 82.44 88 ASP A CA 1
ATOM 665 C C . ASP A 1 88 ? 8.031 -1.710 -16.523 1.00 82.44 88 ASP A C 1
ATOM 667 O O . ASP A 1 88 ? 8.454 -0.561 -16.726 1.00 82.44 88 ASP A O 1
ATOM 671 N N . GLN A 1 89 ? 7.368 -2.022 -15.410 1.00 85.56 89 GLN A N 1
ATOM 672 C CA . GLN A 1 89 ? 7.042 -1.069 -14.357 1.00 85.56 89 GLN A CA 1
ATOM 673 C C . GLN A 1 89 ? 8.304 -0.687 -13.574 1.00 85.56 89 GLN A C 1
ATOM 675 O O . GLN A 1 89 ? 9.110 -1.535 -13.198 1.00 85.56 89 GLN A O 1
ATOM 680 N N . GLN A 1 90 ? 8.485 0.603 -13.308 1.00 82.56 90 GLN A N 1
ATOM 681 C CA . GLN A 1 90 ? 9.564 1.128 -12.460 1.00 82.56 90 GLN A CA 1
ATOM 682 C C . GLN A 1 90 ? 9.166 1.144 -10.984 1.00 82.56 90 GLN A C 1
ATOM 684 O O . GLN A 1 90 ? 10.013 1.041 -10.094 1.00 82.56 90 GLN A O 1
ATOM 689 N N . ALA A 1 91 ? 7.868 1.292 -10.729 1.00 83.50 91 ALA A N 1
ATOM 690 C CA . ALA A 1 91 ? 7.284 1.212 -9.408 1.00 83.50 91 ALA A CA 1
ATOM 691 C C . ALA A 1 91 ? 5.894 0.581 -9.492 1.00 83.50 91 ALA A C 1
ATOM 693 O O . ALA A 1 91 ? 5.148 0.797 -10.447 1.00 83.50 91 ALA A O 1
ATOM 694 N N . LEU A 1 92 ? 5.561 -0.187 -8.461 1.00 87.50 92 LEU A N 1
ATOM 695 C CA . LEU A 1 92 ? 4.220 -0.701 -8.216 1.00 87.50 92 LEU A CA 1
ATOM 696 C C . LEU A 1 92 ? 3.871 -0.405 -6.767 1.00 87.50 92 LEU A C 1
ATOM 698 O O . LEU A 1 92 ? 4.695 -0.605 -5.874 1.00 87.50 92 LEU A O 1
ATOM 702 N N . LEU A 1 93 ? 2.649 0.044 -6.537 1.00 88.06 93 LEU A N 1
ATOM 703 C CA . LEU A 1 93 ? 2.084 0.237 -5.218 1.00 88.06 93 LEU A CA 1
ATOM 704 C C . LEU A 1 93 ? 0.766 -0.515 -5.147 1.00 88.06 93 LEU A C 1
ATOM 706 O O . LEU A 1 93 ? -0.128 -0.303 -5.963 1.00 88.06 93 LEU A O 1
ATOM 710 N N . LEU A 1 94 ? 0.648 -1.374 -4.149 1.00 89.75 94 LEU A N 1
ATOM 711 C CA . LEU A 1 94 ? -0.585 -2.054 -3.817 1.00 89.75 94 LEU A CA 1
ATOM 712 C C . LEU A 1 94 ? -1.086 -1.481 -2.502 1.00 89.75 94 LEU A C 1
ATOM 714 O O . LEU A 1 94 ? -0.315 -1.369 -1.551 1.00 89.75 94 LEU A O 1
ATOM 718 N N . SER A 1 95 ? -2.363 -1.138 -2.433 1.00 88.00 95 SER A N 1
ATOM 719 C CA . SER A 1 95 ? -3.006 -0.637 -1.223 1.00 88.00 95 SER A CA 1
ATOM 720 C C . SER A 1 95 ? -4.121 -1.575 -0.782 1.00 88.00 95 SER A C 1
ATOM 722 O O . SER A 1 95 ? -4.829 -2.155 -1.601 1.00 88.00 95 SER A O 1
ATOM 724 N N . ASN A 1 96 ? -4.291 -1.740 0.527 1.00 86.75 96 ASN A N 1
ATOM 725 C CA . ASN A 1 96 ? -5.386 -2.528 1.089 1.00 86.75 96 ASN A CA 1
ATOM 726 C C . ASN A 1 96 ? -6.686 -1.705 1.008 1.00 86.75 96 ASN A C 1
ATOM 728 O O . ASN A 1 96 ? -7.016 -1.013 1.967 1.00 86.75 96 ASN A O 1
ATOM 732 N N . ASN A 1 97 ? -7.382 -1.757 -0.132 1.00 85.06 97 ASN A N 1
ATOM 733 C CA . ASN A 1 97 ? -8.428 -0.835 -0.625 1.00 85.06 97 ASN A CA 1
ATOM 734 C C . ASN A 1 97 ? -7.889 0.353 -1.451 1.00 85.06 97 ASN A C 1
ATOM 736 O O . ASN A 1 97 ? -6.780 0.831 -1.177 1.00 85.06 97 ASN A O 1
ATOM 740 N N . PRO A 1 98 ? -8.620 0.822 -2.485 1.00 80.44 98 PRO A N 1
ATOM 741 C CA . PRO A 1 98 ? -8.150 1.872 -3.381 1.00 80.44 98 PRO A CA 1
ATOM 742 C C . PRO A 1 98 ? -8.125 3.242 -2.697 1.00 80.44 98 PRO A C 1
ATOM 744 O O . PRO A 1 98 ? -9.014 3.600 -1.923 1.00 80.44 98 PRO A O 1
ATOM 747 N N . TYR A 1 99 ? -7.106 4.035 -3.019 1.00 69.88 99 TYR A N 1
ATOM 748 C CA . TYR A 1 99 ? -7.101 5.465 -2.711 1.00 69.88 99 TYR A CA 1
ATOM 749 C C . TYR A 1 99 ? -8.057 6.218 -3.643 1.00 69.88 99 TYR A C 1
ATOM 751 O O . TYR A 1 99 ? -8.248 5.814 -4.789 1.00 69.88 99 TYR A O 1
ATOM 759 N N . ILE A 1 100 ? -8.615 7.337 -3.164 1.00 61.44 100 ILE A N 1
ATOM 760 C CA . ILE A 1 100 ? -9.507 8.214 -3.952 1.00 61.44 100 ILE A CA 1
ATOM 761 C C . ILE A 1 100 ? -8.830 8.668 -5.248 1.00 61.44 100 ILE A C 1
ATOM 763 O O . ILE A 1 100 ? -9.452 8.679 -6.309 1.00 61.44 100 ILE A O 1
ATOM 767 N N . SER A 1 101 ? -7.546 9.018 -5.172 1.00 61.44 101 SER A N 1
ATOM 768 C CA . SER A 1 101 ? -6.737 9.247 -6.357 1.00 61.44 101 SER A CA 1
ATOM 769 C C . SER A 1 101 ? -5.282 8.822 -6.128 1.00 61.44 101 SER A C 1
ATOM 771 O O . SER A 1 101 ? -4.783 8.888 -4.999 1.00 61.44 101 SER A O 1
ATOM 773 N N . PRO A 1 102 ? -4.568 8.427 -7.197 1.00 59.00 102 PRO A N 1
ATOM 774 C CA . PRO A 1 102 ? -3.113 8.256 -7.164 1.00 59.00 102 PRO A CA 1
ATOM 775 C C . PRO A 1 102 ? -2.396 9.534 -6.737 1.00 59.00 102 PRO A C 1
ATOM 777 O O . PRO A 1 102 ? -1.313 9.497 -6.157 1.00 59.00 102 PRO A O 1
ATOM 780 N N . ASP A 1 103 ? -3.027 10.672 -6.998 1.00 53.75 103 ASP A N 1
ATOM 781 C CA . ASP A 1 103 ? -2.499 11.969 -6.653 1.00 53.75 103 ASP A CA 1
ATOM 782 C C . ASP A 1 103 ? -2.630 12.233 -5.149 1.00 53.75 103 ASP A C 1
ATOM 784 O O . ASP A 1 103 ? -2.120 13.223 -4.704 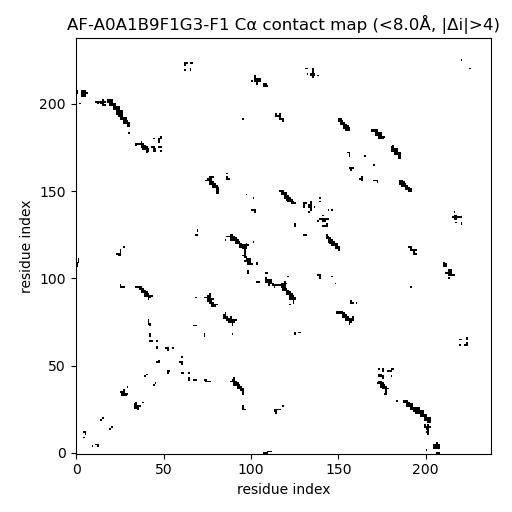1.00 53.75 103 ASP A O 1
ATOM 788 N N . GLU A 1 104 ? -3.227 11.409 -4.288 1.00 53.12 104 GLU A N 1
ATOM 789 C CA . GLU A 1 104 ? -3.272 11.699 -2.836 1.00 53.12 104 GLU A CA 1
ATOM 790 C C . GLU A 1 104 ? -2.269 10.880 -2.000 1.00 53.12 104 GLU A C 1
ATOM 792 O O . GLU A 1 104 ? -2.287 10.893 -0.768 1.00 53.12 104 GLU A O 1
ATOM 797 N N . LEU A 1 105 ? -1.329 10.194 -2.653 1.00 52.69 105 LEU A N 1
ATOM 798 C CA . LEU A 1 105 ? -0.406 9.251 -2.014 1.00 52.69 105 LEU A CA 1
ATOM 799 C C . LEU A 1 105 ? 0.540 9.843 -0.947 1.00 52.69 105 LEU A C 1
ATOM 801 O O . LEU A 1 105 ? 1.048 9.102 -0.104 1.00 52.69 105 LEU A O 1
ATOM 805 N N . SER A 1 106 ? 0.771 11.161 -0.910 1.00 47.81 106 SER A N 1
ATOM 806 C CA . SER A 1 106 ? 1.739 11.806 -0.002 1.00 47.81 106 SER A CA 1
ATOM 807 C C . SER A 1 106 ? 1.214 12.078 1.418 1.00 47.81 106 SER A C 1
ATOM 809 O O . SER A 1 106 ? 1.212 13.214 1.893 1.00 47.81 106 SER A O 1
ATOM 811 N N . GLY A 1 107 ? 0.807 11.028 2.136 1.00 43.78 107 GLY A N 1
ATOM 812 C CA . GLY A 1 107 ? 0.655 11.057 3.604 1.00 43.78 107 GLY A CA 1
ATOM 813 C C . GLY A 1 107 ? -0.704 11.520 4.147 1.00 43.78 107 GLY A C 1
ATOM 814 O O . GLY A 1 107 ? -0.923 11.524 5.369 1.00 43.78 107 GLY A O 1
ATOM 815 N N . ALA A 1 108 ? -1.636 11.858 3.258 1.00 47.81 108 ALA A N 1
ATOM 816 C CA . ALA A 1 108 ? -2.986 12.269 3.628 1.00 47.81 108 ALA A CA 1
ATOM 817 C C . ALA A 1 108 ? -4.096 11.787 2.682 1.00 47.81 108 ALA A C 1
ATOM 819 O O . ALA A 1 108 ? -5.265 12.060 2.961 1.00 47.81 108 ALA A O 1
ATOM 820 N N . GLY A 1 109 ? -3.750 10.988 1.671 1.00 56.28 109 GLY A N 1
ATOM 821 C CA . GLY A 1 109 ? -4.720 10.199 0.932 1.00 56.28 109 GLY A CA 1
ATOM 822 C C . GLY A 1 109 ? -5.504 9.303 1.863 1.00 56.28 109 GLY A C 1
ATOM 823 O O . GLY A 1 109 ? -4.954 8.683 2.781 1.00 56.28 109 GLY A O 1
ATOM 824 N N . ARG A 1 110 ? -6.814 9.307 1.647 1.00 65.75 110 ARG A N 1
ATOM 825 C CA . ARG A 1 110 ? -7.735 8.423 2.341 1.00 65.75 110 ARG A CA 1
ATOM 826 C C . ARG A 1 110 ? -8.177 7.316 1.414 1.00 65.75 110 ARG A C 1
ATOM 828 O O . ARG A 1 110 ? -8.362 7.517 0.213 1.00 65.75 110 ARG A O 1
ATOM 835 N N . ARG A 1 111 ? -8.404 6.163 2.018 1.00 75.25 111 ARG A N 1
ATOM 836 C CA . ARG A 1 111 ? -9.251 5.131 1.442 1.00 75.25 111 ARG A CA 1
ATOM 837 C C . ARG A 1 111 ? -10.672 5.399 1.939 1.00 75.25 111 ARG A C 1
ATOM 839 O O . ARG A 1 111 ? -10.876 5.436 3.154 1.00 75.25 111 ARG A O 1
ATOM 846 N N . PRO A 1 112 ? -11.637 5.662 1.042 1.00 69.94 112 PRO A N 1
ATOM 847 C CA . PRO A 1 112 ? -13.011 5.962 1.442 1.00 69.94 112 PRO A CA 1
ATOM 848 C C . PRO A 1 112 ? -13.708 4.720 2.013 1.00 69.94 112 PRO A C 1
ATOM 850 O O . PRO A 1 112 ? -14.660 4.844 2.777 1.00 69.94 112 PRO A O 1
ATOM 853 N N . VAL A 1 113 ? -13.206 3.536 1.653 1.00 81.19 113 VAL A N 1
ATOM 854 C CA . VAL A 1 113 ? -13.695 2.224 2.066 1.00 81.19 113 VAL A CA 1
ATOM 855 C C . VAL A 1 113 ? -12.492 1.392 2.510 1.00 81.19 113 VAL A C 1
ATOM 857 O O . VAL A 1 113 ? -11.422 1.477 1.907 1.00 81.19 113 VAL A O 1
ATOM 860 N N . LEU A 1 114 ? -12.648 0.626 3.590 1.00 87.44 114 LEU A N 1
ATOM 861 C CA . LEU A 1 114 ? -11.603 -0.247 4.144 1.00 87.44 114 LEU A CA 1
ATOM 862 C C . LEU A 1 114 ? -12.023 -1.722 4.171 1.00 87.44 114 LEU A C 1
ATOM 864 O O . LEU A 1 114 ? -11.308 -2.544 4.740 1.00 87.44 114 LEU A O 1
ATOM 868 N N . ASP A 1 115 ? -13.198 -2.043 3.638 1.00 88.81 115 ASP A N 1
ATOM 869 C CA . ASP A 1 115 ? -13.873 -3.322 3.833 1.00 88.81 115 ASP A CA 1
ATOM 870 C C . ASP A 1 115 ? -14.553 -3.879 2.566 1.00 88.81 115 ASP A C 1
ATOM 872 O O . ASP A 1 115 ? -15.455 -4.719 2.672 1.00 88.81 115 ASP A O 1
ATOM 876 N N . ASP A 1 116 ? -14.139 -3.413 1.381 1.00 87.06 116 ASP A N 1
ATOM 877 C CA . ASP A 1 116 ? -14.723 -3.806 0.088 1.00 87.06 116 ASP A CA 1
ATOM 878 C C . ASP A 1 116 ? -14.074 -5.068 -0.507 1.00 87.06 116 ASP A C 1
ATOM 880 O O . ASP A 1 116 ? -14.601 -5.688 -1.430 1.00 87.06 116 ASP A O 1
ATOM 884 N N . GLY A 1 117 ? -12.935 -5.502 0.034 1.00 87.88 117 GLY A N 1
ATOM 885 C CA . GLY A 1 117 ? -12.207 -6.670 -0.449 1.00 87.88 117 GLY A CA 1
ATOM 886 C C . GLY A 1 117 ? -11.511 -6.451 -1.791 1.00 87.88 117 GLY A C 1
ATOM 887 O O . GLY A 1 117 ? -11.206 -7.430 -2.477 1.00 87.88 117 GLY A O 1
ATOM 888 N N . GLU A 1 118 ? -11.242 -5.200 -2.164 1.00 86.94 118 GLU A N 1
ATOM 889 C CA . GLU A 1 118 ? -10.608 -4.851 -3.436 1.00 86.94 118 GLU A CA 1
ATOM 890 C C . GLU A 1 118 ? -9.326 -4.037 -3.223 1.00 86.94 118 GLU A C 1
ATOM 892 O O . GLU A 1 118 ? -9.382 -2.827 -3.044 1.00 86.94 118 GLU A O 1
ATOM 897 N N . PRO A 1 119 ? -8.136 -4.658 -3.247 1.00 86.31 119 PRO A N 1
ATOM 898 C CA . PRO A 1 119 ? -6.872 -3.939 -3.241 1.00 86.31 119 PRO A CA 1
ATOM 899 C C . PRO A 1 119 ? -6.769 -2.939 -4.386 1.00 86.31 119 PRO A C 1
ATOM 901 O O . PRO A 1 119 ? -7.080 -3.270 -5.529 1.00 86.31 119 PRO A O 1
ATOM 904 N N . GLY A 1 120 ? -6.265 -1.744 -4.088 1.00 88.31 120 GLY A N 1
ATOM 905 C CA . GLY A 1 120 ? -5.852 -0.793 -5.112 1.00 88.31 120 GLY A CA 1
ATOM 906 C C . GLY A 1 120 ? -4.489 -1.176 -5.680 1.00 88.31 120 GLY A C 1
ATOM 907 O O . GLY A 1 120 ? -3.618 -1.651 -4.952 1.00 88.31 120 GLY A O 1
ATOM 908 N N . VAL A 1 121 ? -4.295 -0.950 -6.974 1.00 88.88 121 VAL A N 1
ATOM 909 C CA . VAL A 1 121 ? -3.039 -1.166 -7.692 1.00 88.88 121 VAL A CA 1
ATOM 910 C C . VAL A 1 121 ? -2.709 0.095 -8.470 1.00 88.88 121 VAL A C 1
ATOM 912 O O . VAL A 1 121 ? -3.504 0.562 -9.284 1.00 88.88 121 VAL A O 1
ATOM 915 N N . ILE A 1 122 ? -1.518 0.633 -8.232 1.00 85.25 122 ILE A N 1
ATOM 916 C CA . ILE A 1 122 ? -0.959 1.750 -8.983 1.00 85.25 122 ILE A CA 1
ATOM 917 C C . ILE A 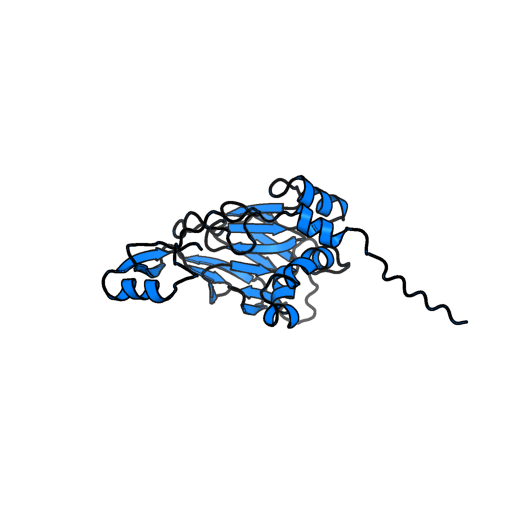1 122 ? 0.370 1.293 -9.577 1.00 85.25 122 ILE A C 1
ATOM 919 O O . ILE A 1 122 ? 1.298 0.942 -8.848 1.00 85.25 122 ILE A O 1
ATOM 923 N N . GLY A 1 123 ? 0.448 1.272 -10.903 1.00 85.50 123 GLY A N 1
ATOM 924 C CA . GLY A 1 123 ? 1.658 0.964 -11.659 1.00 85.50 123 GLY A CA 1
ATOM 925 C C . GLY A 1 123 ? 2.207 2.206 -12.336 1.00 85.50 123 GLY A C 1
ATOM 926 O O . GLY A 1 123 ? 1.444 3.026 -12.843 1.00 85.50 123 GLY A O 1
ATOM 927 N N . LEU A 1 124 ? 3.529 2.342 -12.330 1.00 80.12 124 LEU A N 1
ATOM 928 C CA . LEU A 1 124 ? 4.233 3.426 -12.993 1.00 80.12 124 LEU A CA 1
ATOM 929 C C . LEU A 1 124 ? 5.277 2.851 -13.950 1.00 80.12 124 LEU A C 1
ATOM 931 O O . LEU A 1 124 ? 6.289 2.291 -13.520 1.00 80.12 124 LEU A O 1
ATOM 935 N N . GLY A 1 125 ? 5.046 3.032 -15.247 1.00 78.44 125 GLY A N 1
ATOM 936 C CA . GLY A 1 125 ? 5.947 2.639 -16.323 1.00 78.44 125 GLY A CA 1
ATOM 937 C C . GLY A 1 125 ? 6.300 3.844 -17.185 1.00 78.44 125 GLY A C 1
ATOM 938 O O . GLY A 1 125 ? 5.459 4.360 -17.913 1.00 78.44 125 GLY A O 1
ATOM 939 N N . VAL A 1 126 ? 7.554 4.290 -17.117 1.00 68.44 126 VAL A N 1
ATOM 940 C CA . VAL A 1 126 ? 8.073 5.365 -17.971 1.00 68.44 126 VAL A CA 1
ATOM 941 C C . VAL A 1 126 ? 9.186 4.799 -18.856 1.00 68.44 126 VAL A C 1
ATOM 943 O O . VAL A 1 126 ? 10.126 4.153 -18.383 1.00 68.44 126 VAL A O 1
ATOM 946 N N . GLU A 1 127 ? 9.086 5.009 -20.163 1.00 64.19 127 GLU A N 1
ATOM 947 C CA . GLU A 1 127 ? 10.115 4.626 -21.136 1.00 64.19 127 GLU A CA 1
ATOM 948 C C . GLU A 1 127 ? 11.051 5.796 -21.461 1.00 64.19 127 GLU A C 1
ATOM 950 O O . GLU A 1 127 ? 12.228 5.582 -21.753 1.00 64.19 127 GLU A O 1
ATOM 955 N N . LYS A 1 128 ? 10.548 7.042 -21.427 1.00 60.81 128 LYS A N 1
ATOM 956 C CA . LYS A 1 128 ? 11.289 8.253 -21.832 1.00 60.81 128 LYS A CA 1
ATOM 957 C C . LYS A 1 128 ? 10.939 9.460 -20.960 1.00 60.81 128 LYS A C 1
ATOM 959 O O . LYS A 1 128 ? 9.817 9.577 -20.481 1.00 60.81 128 LYS A O 1
ATOM 964 N N . ALA A 1 129 ? 11.857 10.425 -20.857 1.00 59.03 129 ALA A N 1
ATOM 965 C CA . ALA A 1 129 ? 11.647 11.673 -20.108 1.00 59.03 129 ALA A CA 1
ATOM 966 C C . ALA A 1 129 ? 10.384 12.457 -20.537 1.00 59.03 129 ALA A C 1
ATOM 968 O O . ALA A 1 129 ? 9.755 13.111 -19.712 1.00 59.03 129 ALA A O 1
ATOM 969 N N . ALA A 1 130 ? 9.958 12.345 -21.801 1.00 57.59 130 ALA A N 1
ATOM 970 C CA . ALA A 1 130 ? 8.713 12.952 -22.281 1.00 57.59 130 ALA A CA 1
ATOM 971 C C . ALA A 1 130 ? 7.458 12.382 -21.588 1.00 57.59 130 ALA A C 1
ATOM 973 O O . ALA A 1 130 ? 6.570 13.141 -21.219 1.00 57.59 130 ALA A O 1
ATOM 974 N N . GLN A 1 131 ? 7.416 11.074 -21.326 1.00 62.38 131 GLN A N 1
ATOM 975 C CA . GLN A 1 131 ? 6.322 10.440 -20.579 1.00 62.38 131 GLN A CA 1
ATOM 976 C C . GLN A 1 131 ? 6.368 10.808 -19.089 1.00 62.38 131 GLN A C 1
ATOM 978 O O . GLN A 1 131 ? 5.329 10.915 -18.442 1.00 62.38 131 GLN A O 1
ATOM 983 N N . ALA A 1 132 ? 7.562 11.081 -18.548 1.00 61.06 132 ALA A N 1
ATOM 984 C CA . ALA A 1 132 ? 7.680 11.694 -17.228 1.00 61.06 132 ALA A CA 1
ATOM 985 C C . ALA A 1 132 ? 7.025 13.087 -17.220 1.00 61.06 132 ALA A C 1
ATOM 987 O O . ALA A 1 132 ? 6.255 13.389 -16.320 1.00 61.06 132 ALA A O 1
ATOM 988 N N . ALA A 1 133 ? 7.234 13.913 -18.250 1.00 59.06 133 ALA A N 1
ATOM 989 C CA . ALA A 1 133 ? 6.562 15.211 -18.366 1.00 59.06 133 ALA A CA 1
ATOM 990 C C . ALA A 1 133 ? 5.030 15.095 -18.545 1.00 59.06 133 ALA A C 1
ATOM 992 O O . ALA A 1 133 ? 4.291 15.939 -18.035 1.00 59.06 133 ALA A O 1
ATOM 993 N N . GLU A 1 134 ? 4.534 14.045 -19.204 1.00 60.88 134 GLU A N 1
ATOM 994 C CA . GLU A 1 134 ? 3.093 13.757 -19.305 1.00 60.88 134 GLU A CA 1
ATOM 995 C C . GLU A 1 134 ? 2.465 13.445 -17.939 1.00 60.88 134 GLU A C 1
ATOM 997 O O . GLU A 1 134 ? 1.359 13.905 -17.669 1.00 60.88 134 GLU A O 1
ATOM 1002 N N . LEU A 1 135 ? 3.179 12.761 -17.036 1.00 63.09 135 LEU A N 1
ATOM 1003 C CA . LEU A 1 135 ? 2.733 12.548 -15.649 1.00 63.09 135 LEU A CA 1
ATOM 1004 C C . LEU A 1 135 ? 2.575 13.867 -14.885 1.00 63.09 135 LEU A C 1
ATOM 1006 O O . LEU A 1 135 ? 1.595 14.049 -14.167 1.00 63.09 135 LEU A O 1
ATOM 1010 N N . ALA A 1 136 ? 3.477 14.831 -15.088 1.00 59.75 136 ALA A N 1
ATOM 1011 C CA . ALA A 1 136 ? 3.303 16.182 -14.550 1.00 59.75 136 ALA A CA 1
ATOM 1012 C C . ALA A 1 136 ? 2.068 16.860 -15.152 1.00 59.75 136 ALA A C 1
ATOM 1014 O O . ALA A 1 136 ? 1.293 17.519 -14.458 1.00 59.75 136 ALA A O 1
ATOM 1015 N N . LEU A 1 137 ? 1.880 16.746 -16.463 1.00 55.94 137 LEU A N 1
ATOM 1016 C CA . LEU A 1 137 ? 0.830 17.494 -17.132 1.00 55.94 137 LEU A CA 1
ATOM 1017 C C . LEU A 1 137 ? -0.561 16.927 -16.820 1.00 55.94 137 LEU A C 1
ATOM 1019 O O . LEU A 1 137 ? -1.478 17.715 -16.575 1.00 55.94 137 LEU A O 1
ATOM 1023 N N . TRP A 1 138 ? -0.703 15.599 -16.826 1.00 57.22 138 TRP A N 1
ATOM 1024 C CA . TRP A 1 138 ? -1.983 14.879 -16.846 1.00 57.22 138 TRP A CA 1
ATOM 1025 C C . TRP A 1 138 ? -2.255 14.042 -15.586 1.00 57.22 138 TRP A C 1
ATOM 1027 O O . TRP A 1 138 ? -3.366 13.530 -15.444 1.00 57.22 138 TRP A O 1
ATOM 1037 N N . GLY A 1 139 ? -1.297 13.930 -14.656 1.00 63.78 139 GLY A N 1
ATOM 1038 C CA . GLY A 1 139 ? -1.477 13.236 -13.375 1.00 63.78 139 GLY A CA 1
ATOM 1039 C C . GLY A 1 139 ? -1.970 11.802 -13.563 1.00 63.78 139 GLY A C 1
ATOM 1040 O O . GLY A 1 139 ? -1.405 11.041 -14.350 1.00 63.78 139 GLY A O 1
ATOM 1041 N N . SER A 1 140 ? -3.074 11.457 -12.897 1.00 60.97 140 SER A N 1
ATOM 1042 C CA . SER A 1 140 ? -3.713 10.137 -13.008 1.00 60.97 140 SER A CA 1
ATOM 1043 C C . SER A 1 140 ? -4.163 9.710 -14.415 1.00 60.97 140 SER A C 1
ATOM 1045 O O . SER A 1 140 ? -4.454 8.536 -14.622 1.00 60.97 140 SER A O 1
ATOM 1047 N N . GLN A 1 141 ? -4.226 10.637 -15.378 1.00 62.53 141 GLN A N 1
ATOM 1048 C CA . GLN A 1 141 ? -4.605 10.368 -16.772 1.00 62.53 141 GLN A CA 1
ATOM 1049 C C . GLN A 1 141 ? -3.398 10.149 -17.697 1.00 62.53 141 GLN A C 1
ATOM 1051 O O . GLN A 1 141 ? -3.561 10.006 -18.910 1.00 62.53 141 GLN A O 1
ATOM 1056 N N . ALA A 1 142 ? -2.176 10.175 -17.163 1.00 67.12 142 ALA A N 1
ATOM 1057 C CA . ALA A 1 142 ? -0.983 9.990 -17.971 1.00 67.12 142 ALA A CA 1
ATOM 1058 C C . ALA A 1 142 ? -0.850 8.529 -18.449 1.00 67.12 142 ALA A C 1
ATOM 1060 O O . ALA A 1 142 ? -1.031 7.614 -17.645 1.00 67.12 142 ALA A O 1
ATOM 1061 N N . PRO A 1 143 ? -0.443 8.278 -19.709 1.00 67.50 143 PRO A N 1
ATOM 1062 C CA . PRO A 1 143 ? -0.321 6.922 -20.260 1.00 67.50 143 PRO A CA 1
ATOM 1063 C C . PRO A 1 143 ? 0.636 5.999 -19.490 1.00 67.50 143 PRO A C 1
ATOM 1065 O O . PRO A 1 143 ? 0.508 4.781 -19.559 1.00 67.50 143 PRO A O 1
ATOM 1068 N N . GLY A 1 144 ? 1.608 6.574 -18.772 1.00 73.75 144 GLY A N 1
ATOM 1069 C CA . GLY A 1 144 ? 2.572 5.837 -17.952 1.00 73.75 144 GLY A CA 1
ATOM 1070 C C . GLY A 1 144 ? 2.062 5.434 -16.565 1.00 73.75 144 GLY A C 1
ATOM 1071 O O . GLY A 1 144 ? 2.782 4.739 -15.848 1.00 73.75 144 GLY A O 1
ATOM 1072 N N . LEU A 1 145 ? 0.855 5.860 -16.171 1.00 76.50 145 LEU A N 1
ATOM 1073 C CA . LEU A 1 145 ? 0.229 5.484 -14.908 1.00 76.50 145 LEU A CA 1
ATOM 1074 C C . LEU A 1 145 ? -0.908 4.492 -15.157 1.00 76.50 145 LEU A C 1
ATOM 1076 O O . LEU A 1 145 ? -1.842 4.761 -15.905 1.00 76.50 145 LEU A O 1
ATOM 1080 N N . THR A 1 146 ? -0.853 3.351 -14.483 1.00 82.56 146 THR A N 1
ATOM 1081 C CA . THR A 1 146 ? -1.964 2.400 -14.430 1.00 82.56 146 THR A CA 1
ATOM 1082 C C . THR A 1 146 ? -2.618 2.480 -13.063 1.00 82.56 146 THR A C 1
ATOM 1084 O O . THR A 1 146 ? -1.927 2.379 -12.053 1.00 82.56 146 THR A O 1
ATOM 1087 N N . VAL A 1 147 ? -3.942 2.617 -13.030 1.00 84.31 147 VAL A N 1
ATOM 1088 C CA . VAL A 1 147 ? -4.750 2.544 -11.807 1.00 84.31 147 VAL A CA 1
ATOM 1089 C C . VAL A 1 147 ? -5.769 1.434 -11.992 1.00 84.31 147 VAL A C 1
ATOM 1091 O O . VAL A 1 147 ? -6.533 1.448 -12.955 1.00 84.31 147 VAL A O 1
ATOM 1094 N N . ALA A 1 148 ? -5.762 0.463 -11.091 1.00 87.88 148 ALA A N 1
ATOM 1095 C CA . ALA A 1 148 ? -6.644 -0.694 -11.135 1.00 87.88 148 ALA A CA 1
ATOM 1096 C C . ALA A 1 148 ? -7.037 -1.122 -9.718 1.00 87.88 148 ALA A C 1
ATOM 1098 O O . ALA A 1 148 ? -6.410 -0.718 -8.738 1.00 87.88 148 ALA A O 1
ATOM 1099 N N . THR A 1 149 ? -8.051 -1.972 -9.614 1.00 89.75 149 THR A N 1
ATOM 1100 C CA . THR A 1 149 ? -8.270 -2.814 -8.437 1.00 89.75 149 THR A CA 1
ATOM 1101 C C . THR A 1 149 ? -8.061 -4.271 -8.827 1.00 89.75 149 THR A C 1
ATOM 1103 O O . THR A 1 149 ? -8.260 -4.634 -9.988 1.00 89.75 149 THR A O 1
ATOM 1106 N N . ALA A 1 150 ? -7.588 -5.097 -7.892 1.00 89.25 150 ALA A N 1
ATOM 1107 C CA . ALA A 1 150 ? -7.393 -6.521 -8.154 1.00 89.25 150 ALA A CA 1
ATOM 1108 C C . ALA A 1 150 ? -7.397 -7.370 -6.891 1.00 89.25 150 ALA A C 1
ATOM 1110 O O . ALA A 1 150 ? -6.799 -7.007 -5.880 1.00 89.25 150 ALA A O 1
ATOM 1111 N N . ARG A 1 151 ? -8.000 -8.557 -6.975 1.00 89.75 151 ARG A N 1
ATOM 1112 C CA . ARG A 1 151 ? -8.053 -9.523 -5.865 1.00 89.75 151 ARG A CA 1
ATOM 1113 C C . ARG A 1 151 ? -6.732 -10.250 -5.662 1.00 89.75 151 ARG A C 1
ATOM 1115 O O . ARG A 1 151 ? -6.422 -10.666 -4.541 1.00 89.75 151 ARG A O 1
ATOM 1122 N N . ARG A 1 152 ? -5.971 -10.429 -6.740 1.00 93.75 152 ARG A N 1
ATOM 1123 C CA . ARG A 1 152 ? -4.664 -11.070 -6.730 1.00 93.75 152 ARG A CA 1
ATOM 1124 C C . ARG A 1 152 ? -3.696 -10.315 -7.627 1.00 93.75 152 ARG A C 1
ATOM 1126 O O . ARG A 1 152 ? -3.960 -10.081 -8.805 1.00 93.75 152 ARG A O 1
ATOM 1133 N N . VAL A 1 153 ? -2.533 -10.009 -7.067 1.00 94.06 153 VAL A N 1
ATOM 1134 C CA . VAL A 1 153 ? -1.423 -9.407 -7.804 1.00 94.06 153 VAL A CA 1
ATOM 1135 C C . VAL A 1 153 ? -0.176 -10.251 -7.604 1.00 94.06 153 VAL A C 1
ATOM 1137 O O . VAL A 1 153 ? 0.179 -10.577 -6.474 1.00 94.06 153 VAL A O 1
ATOM 1140 N N . GLU A 1 154 ? 0.498 -10.606 -8.690 1.00 94.00 154 GLU A N 1
ATOM 1141 C CA . GLU A 1 154 ? 1.776 -11.318 -8.657 1.00 94.00 154 GLU A CA 1
ATOM 1142 C C . GLU A 1 154 ? 2.858 -10.433 -9.260 1.00 94.00 154 GLU A C 1
ATOM 1144 O O . GLU A 1 154 ? 2.719 -10.006 -10.400 1.00 94.00 154 GLU A O 1
ATOM 1149 N N . VAL A 1 155 ? 3.928 -10.157 -8.513 1.00 91.88 155 VAL A N 1
ATOM 1150 C CA . VAL A 1 155 ? 5.028 -9.281 -8.942 1.00 91.88 155 VAL A CA 1
ATOM 1151 C C . VAL A 1 155 ? 6.312 -10.086 -9.108 1.00 91.88 155 VAL A C 1
ATOM 1153 O O . VAL A 1 155 ? 6.700 -10.874 -8.242 1.00 91.88 155 VAL A O 1
ATOM 1156 N N . THR A 1 156 ? 7.006 -9.867 -10.217 1.00 89.25 156 THR A N 1
ATOM 1157 C CA . THR A 1 156 ? 8.233 -10.576 -10.597 1.00 89.25 156 THR A CA 1
ATOM 1158 C C . THR A 1 156 ? 9.350 -9.593 -10.931 1.00 89.25 156 THR A C 1
ATOM 1160 O O . THR A 1 156 ? 9.099 -8.444 -11.293 1.00 89.25 156 THR A O 1
ATOM 1163 N N . ALA A 1 157 ? 10.607 -10.031 -10.801 1.00 77.62 157 ALA A N 1
ATOM 1164 C CA . ALA A 1 157 ? 11.789 -9.202 -11.060 1.00 77.62 157 ALA A CA 1
ATOM 1165 C C . ALA A 1 157 ? 12.080 -8.979 -12.560 1.00 77.62 157 ALA A C 1
ATOM 1167 O O . ALA A 1 157 ? 13.229 -8.760 -12.920 1.00 77.62 157 ALA A O 1
ATOM 1168 N N . GLY A 1 158 ? 11.051 -9.055 -13.402 1.00 67.00 158 GLY A N 1
ATOM 1169 C CA . GLY A 1 158 ? 11.088 -9.153 -14.858 1.00 67.00 158 GLY A CA 1
ATOM 1170 C C . GLY A 1 158 ? 10.120 -10.250 -15.303 1.00 67.00 158 GLY A C 1
ATOM 1171 O O . GLY A 1 158 ? 9.872 -11.188 -14.545 1.00 67.00 158 GLY A O 1
ATOM 1172 N N . GLY A 1 159 ? 9.559 -10.148 -16.502 1.00 56.62 159 GLY A N 1
ATOM 1173 C CA . GLY A 1 159 ? 8.592 -11.124 -17.010 1.00 56.62 159 GLY A CA 1
ATOM 1174 C C . GLY A 1 159 ? 8.872 -11.531 -18.454 1.00 56.62 159 GLY A C 1
ATOM 1175 O O . GLY A 1 159 ? 10.032 -11.536 -18.867 1.00 56.62 159 GLY A O 1
ATOM 1176 N N . PRO A 1 160 ? 7.860 -11.944 -19.239 1.00 51.41 160 PRO A N 1
ATOM 1177 C CA . PRO A 1 160 ? 8.076 -12.661 -20.500 1.00 51.41 160 PRO A CA 1
ATOM 1178 C C . PRO A 1 160 ? 8.944 -11.911 -21.520 1.00 51.41 160 PRO A C 1
ATOM 1180 O O . PRO A 1 160 ? 9.597 -12.539 -22.350 1.00 51.41 160 PRO A O 1
ATOM 1183 N N . ARG A 1 161 ? 8.939 -10.572 -21.467 1.00 52.31 161 ARG A N 1
ATOM 1184 C CA . ARG A 1 161 ? 9.701 -9.694 -22.371 1.00 52.31 161 ARG A CA 1
ATOM 1185 C C . ARG A 1 161 ? 11.145 -9.479 -21.916 1.00 52.31 161 ARG A C 1
ATOM 1187 O O . ARG A 1 161 ? 12.027 -9.336 -22.758 1.00 52.31 161 ARG A O 1
ATOM 1194 N N . HIS A 1 162 ? 11.383 -9.515 -20.606 1.00 56.03 162 HIS A N 1
ATOM 1195 C CA . HIS A 1 162 ? 12.689 -9.305 -19.984 1.00 56.03 162 HIS A CA 1
ATOM 1196 C C . HIS A 1 162 ? 12.936 -10.354 -18.889 1.00 56.03 162 HIS A C 1
ATOM 1198 O O . HIS A 1 162 ? 12.994 -10.015 -17.703 1.00 56.03 162 HIS A O 1
ATOM 1204 N N . PRO A 1 163 ? 13.064 -11.644 -19.260 1.00 57.12 163 PRO A N 1
ATOM 1205 C CA . PRO A 1 163 ? 13.320 -12.695 -18.293 1.00 57.12 163 PRO A CA 1
ATOM 1206 C C . PRO A 1 163 ? 14.679 -12.447 -17.644 1.00 57.12 163 PRO A C 1
ATOM 1208 O O . PRO A 1 163 ? 15.710 -12.397 -18.318 1.00 57.12 163 PRO A O 1
ATOM 1211 N N . VAL A 1 164 ? 14.695 -12.312 -16.320 1.00 59.75 164 VAL A N 1
ATOM 1212 C CA . VAL A 1 164 ? 15.954 -12.350 -15.580 1.00 59.75 164 VAL A CA 1
ATOM 1213 C C . VAL A 1 164 ? 16.492 -13.764 -15.725 1.00 59.75 164 VAL A C 1
ATOM 1215 O O . VAL A 1 164 ? 15.910 -14.711 -15.198 1.00 59.75 164 VAL A O 1
ATOM 1218 N N . THR A 1 165 ? 17.580 -13.927 -16.479 1.00 53.03 165 THR A N 1
ATOM 1219 C CA . THR A 1 165 ? 18.302 -15.198 -16.553 1.00 53.03 165 THR A CA 1
ATOM 1220 C C . THR A 1 165 ? 18.724 -15.580 -15.145 1.00 53.03 165 THR A C 1
ATOM 1222 O O . THR A 1 165 ? 19.634 -14.980 -14.572 1.00 53.03 165 THR A O 1
ATOM 1225 N N . ALA A 1 166 ? 18.017 -16.562 -14.589 1.00 47.66 166 ALA A N 1
ATOM 1226 C CA . ALA A 1 166 ? 18.292 -17.167 -13.304 1.00 47.66 166 ALA A CA 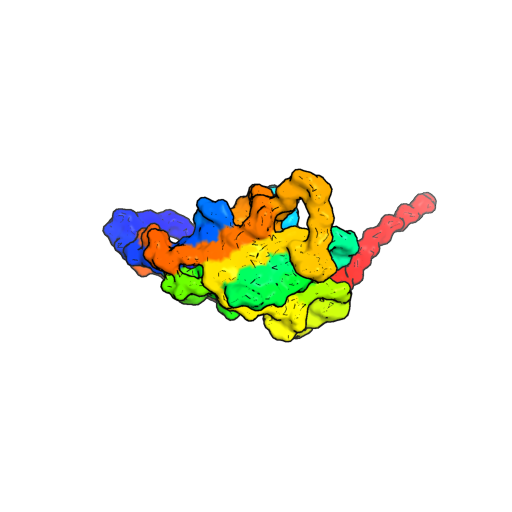1
ATOM 1227 C C . ALA A 1 166 ? 19.662 -17.851 -13.358 1.00 47.66 166 ALA A C 1
ATOM 1229 O O . ALA A 1 166 ? 19.787 -19.032 -13.677 1.00 47.66 166 ALA A O 1
ATOM 1230 N N . GLY A 1 167 ? 20.710 -17.102 -13.034 1.00 46.59 167 GLY A N 1
ATOM 1231 C CA . GLY A 1 167 ? 21.957 -17.672 -12.553 1.00 46.59 167 GLY A CA 1
ATOM 1232 C C . GLY A 1 167 ? 21.745 -18.212 -11.141 1.00 46.59 167 GLY A C 1
ATOM 1233 O O . GLY A 1 167 ? 22.204 -17.597 -10.193 1.00 46.59 167 GLY A O 1
ATOM 1234 N N . GLY A 1 168 ? 20.999 -19.311 -10.996 1.00 46.28 168 GLY A N 1
ATOM 1235 C CA . GLY A 1 168 ? 20.947 -20.162 -9.795 1.00 46.28 168 GLY A CA 1
ATOM 1236 C C . GLY A 1 168 ? 20.393 -19.586 -8.479 1.00 46.28 168 GLY A C 1
ATOM 1237 O O . GLY A 1 168 ? 20.020 -20.378 -7.618 1.00 46.28 168 GLY A O 1
ATOM 1238 N N . GLU A 1 169 ? 20.298 -18.270 -8.291 1.00 54.25 169 GLU A N 1
ATOM 1239 C CA . GLU A 1 169 ? 19.686 -17.662 -7.103 1.00 54.25 169 GLU A CA 1
ATOM 1240 C C . GLU A 1 169 ? 18.183 -17.434 -7.312 1.00 54.25 169 GLU A C 1
ATOM 1242 O O . GLU A 1 169 ? 17.757 -16.857 -8.314 1.00 54.25 169 GLU A O 1
ATOM 1247 N N . GLU A 1 170 ? 17.360 -17.869 -6.351 1.00 62.09 170 GLU A N 1
ATOM 1248 C CA . GLU A 1 170 ? 15.947 -17.482 -6.278 1.00 62.09 170 GLU A CA 1
ATOM 1249 C C . GLU A 1 170 ? 15.857 -15.954 -6.251 1.00 62.09 170 GLU A C 1
ATOM 1251 O O . GLU A 1 170 ? 16.219 -15.322 -5.254 1.00 62.09 170 GLU A O 1
ATOM 1256 N N . ALA A 1 171 ? 15.381 -15.357 -7.343 1.00 77.62 171 ALA A N 1
ATOM 1257 C CA . ALA A 1 171 ? 15.321 -13.912 -7.479 1.00 77.62 171 ALA A CA 1
ATOM 1258 C C . ALA A 1 171 ? 14.498 -13.302 -6.334 1.00 77.62 171 ALA A C 1
ATOM 1260 O O . ALA A 1 171 ? 13.331 -13.656 -6.120 1.00 77.62 171 ALA A O 1
ATOM 1261 N N . ARG A 1 172 ? 15.120 -12.381 -5.591 1.00 86.38 172 ARG A N 1
ATOM 1262 C CA . ARG A 1 172 ? 14.483 -11.601 -4.526 1.00 86.38 172 ARG A CA 1
ATOM 1263 C C . ARG A 1 172 ? 14.258 -10.167 -4.979 1.00 86.38 172 ARG A C 1
ATOM 1265 O O . ARG A 1 172 ? 15.078 -9.601 -5.701 1.00 86.38 172 ARG A O 1
ATOM 1272 N N . LEU A 1 173 ? 13.165 -9.580 -4.511 1.00 87.50 173 LEU A N 1
ATOM 1273 C CA . LEU A 1 173 ? 12.830 -8.180 -4.726 1.00 87.50 173 LEU A CA 1
ATOM 1274 C C . LEU A 1 173 ? 12.912 -7.391 -3.421 1.00 87.50 173 LEU A C 1
ATOM 1276 O O . LEU A 1 173 ? 12.464 -7.903 -2.390 1.00 87.50 173 LEU A O 1
ATOM 1280 N N . PRO A 1 174 ? 13.421 -6.148 -3.463 1.00 88.25 174 PRO A N 1
ATOM 1281 C CA . PRO A 1 174 ? 13.183 -5.193 -2.398 1.00 88.25 174 PRO A CA 1
ATOM 1282 C C . PRO A 1 174 ? 11.692 -4.827 -2.387 1.00 88.25 174 PRO A C 1
ATOM 1284 O O . PRO A 1 174 ? 11.104 -4.522 -3.427 1.00 88.25 174 PRO A O 1
ATOM 1287 N N . VAL A 1 175 ? 11.078 -4.881 -1.208 1.00 90.00 175 VAL A N 1
ATOM 1288 C CA . VAL A 1 175 ? 9.657 -4.584 -0.987 1.00 90.00 175 VAL A CA 1
ATOM 1289 C C . VAL A 1 175 ? 9.528 -3.705 0.249 1.00 90.00 175 VAL A C 1
ATOM 1291 O O . VAL A 1 175 ? 10.210 -3.944 1.243 1.00 90.00 175 VAL A O 1
ATOM 1294 N N . ALA A 1 176 ? 8.654 -2.704 0.208 1.00 87.50 176 ALA A N 1
ATOM 1295 C CA . ALA A 1 176 ? 8.265 -1.946 1.392 1.00 87.50 176 ALA A CA 1
ATOM 1296 C C . ALA A 1 176 ? 6.852 -2.354 1.817 1.00 87.50 176 ALA A C 1
ATOM 1298 O O . ALA A 1 176 ? 5.905 -2.099 1.080 1.00 87.50 176 ALA A O 1
ATOM 1299 N N . VAL A 1 177 ? 6.705 -2.979 2.984 1.00 89.31 177 VAL A N 1
ATOM 1300 C CA . VAL A 1 177 ? 5.410 -3.416 3.531 1.00 89.31 177 VAL A CA 1
ATOM 1301 C C . VAL A 1 177 ? 5.062 -2.525 4.711 1.00 89.31 177 VAL A C 1
ATOM 1303 O O . VAL A 1 177 ? 5.806 -2.487 5.683 1.00 89.31 177 VAL A O 1
ATOM 1306 N N . ASP A 1 178 ? 3.980 -1.755 4.611 1.00 85.25 178 ASP A N 1
ATOM 1307 C CA . ASP A 1 178 ? 3.571 -0.755 5.611 1.00 85.25 178 ASP A CA 1
ATOM 1308 C C . ASP A 1 178 ? 4.704 0.208 6.038 1.00 85.25 178 ASP A C 1
ATOM 1310 O O . ASP A 1 178 ? 4.729 0.731 7.151 1.00 85.25 178 ASP A O 1
ATOM 1314 N N . GLY A 1 179 ? 5.649 0.470 5.127 1.00 76.81 179 GLY A N 1
ATOM 1315 C CA . GLY A 1 179 ? 6.827 1.309 5.373 1.00 76.81 179 GLY A CA 1
ATOM 1316 C C . GLY A 1 179 ? 8.036 0.579 5.973 1.00 76.81 179 GLY A C 1
ATOM 1317 O O . GLY A 1 179 ? 9.066 1.214 6.195 1.00 76.81 179 GLY A O 1
ATOM 1318 N N . GLU A 1 180 ? 7.955 -0.731 6.205 1.00 82.31 180 GLU A N 1
ATOM 1319 C CA . GLU A 1 180 ? 9.081 -1.587 6.585 1.00 82.31 180 GLU A CA 1
ATOM 1320 C C . GLU A 1 180 ? 9.782 -2.151 5.339 1.00 82.31 180 GLU A C 1
ATOM 1322 O O . GLU A 1 180 ? 9.143 -2.718 4.454 1.00 82.31 180 GLU A O 1
ATOM 1327 N N . ALA A 1 181 ? 11.109 -2.021 5.270 1.00 85.69 181 ALA A N 1
ATOM 1328 C CA . ALA A 1 181 ? 11.914 -2.557 4.172 1.00 85.69 181 ALA A CA 1
ATOM 1329 C C . ALA A 1 181 ? 12.177 -4.062 4.336 1.00 85.69 181 ALA A C 1
ATOM 1331 O O . ALA A 1 181 ? 12.763 -4.493 5.328 1.00 85.69 181 ALA A O 1
ATOM 1332 N N . LEU A 1 182 ? 11.826 -4.847 3.320 1.00 90.25 182 LEU A N 1
ATOM 1333 C CA . LEU A 1 182 ? 11.965 -6.300 3.274 1.00 90.25 182 LEU A CA 1
ATOM 1334 C C . LEU A 1 182 ? 12.550 -6.762 1.937 1.00 90.25 182 LEU A C 1
ATOM 1336 O O . LEU A 1 182 ? 12.527 -6.046 0.937 1.00 90.25 182 LEU A O 1
ATOM 1340 N N . TRP A 1 183 ? 13.029 -8.005 1.915 1.00 91.44 183 TRP A N 1
ATOM 1341 C CA . TRP A 1 183 ? 13.397 -8.720 0.696 1.00 91.44 183 TRP A CA 1
ATOM 1342 C C . TRP A 1 183 ? 12.541 -9.975 0.572 1.00 91.44 183 TRP A C 1
ATOM 1344 O O . TRP A 1 183 ? 12.621 -10.857 1.429 1.00 91.44 183 TRP A O 1
ATOM 1354 N N . LEU A 1 184 ? 11.732 -10.067 -0.483 1.00 92.06 184 LEU A N 1
ATOM 1355 C CA . LEU A 1 184 ? 10.815 -11.189 -0.707 1.00 92.06 184 LEU A CA 1
ATOM 1356 C C . LEU A 1 184 ? 11.212 -11.983 -1.950 1.00 92.06 184 LEU A C 1
ATOM 1358 O O . LEU A 1 184 ? 11.718 -11.423 -2.920 1.00 92.06 184 LEU A O 1
ATOM 1362 N N . ARG A 1 185 ? 10.999 -13.301 -1.913 1.00 91.12 185 ARG A N 1
ATOM 1363 C CA . ARG A 1 185 ? 11.229 -14.182 -3.067 1.00 91.12 185 ARG A CA 1
ATOM 1364 C C . ARG A 1 185 ? 10.154 -13.947 -4.122 1.00 91.12 185 ARG A C 1
ATOM 1366 O O . ARG A 1 185 ? 8.997 -13.731 -3.780 1.00 91.12 185 ARG A O 1
ATOM 1373 N N . THR A 1 186 ? 10.548 -14.013 -5.387 1.00 87.56 186 THR A N 1
ATOM 1374 C CA . THR A 1 186 ? 9.617 -13.916 -6.515 1.00 87.56 186 THR A CA 1
ATOM 1375 C C . THR A 1 186 ? 9.013 -15.282 -6.882 1.00 87.56 186 THR A C 1
ATOM 1377 O O . THR A 1 186 ? 9.679 -16.301 -6.685 1.00 87.56 186 THR A O 1
ATOM 1380 N N . PRO A 1 187 ? 7.779 -15.322 -7.424 1.00 91.25 187 PRO A N 1
ATOM 1381 C CA . PRO A 1 187 ? 6.847 -14.198 -7.535 1.00 91.25 187 PRO A CA 1
ATOM 1382 C C . PRO A 1 187 ? 6.341 -13.758 -6.154 1.00 91.25 187 PRO A C 1
ATOM 1384 O O . PRO A 1 187 ? 5.989 -14.585 -5.314 1.00 91.25 187 PRO A O 1
ATOM 1387 N N . VAL A 1 188 ? 6.300 -12.446 -5.922 1.00 94.31 188 VAL A N 1
ATOM 1388 C CA . VAL A 1 188 ? 5.688 -11.882 -4.718 1.00 94.31 188 VAL A CA 1
ATOM 1389 C C . VAL A 1 188 ? 4.190 -11.826 -4.961 1.00 94.31 188 VAL A C 1
ATOM 1391 O O . VAL A 1 188 ? 3.729 -11.093 -5.833 1.00 94.31 188 VAL A O 1
ATOM 1394 N N . VAL A 1 189 ? 3.437 -12.625 -4.213 1.00 95.31 189 VAL A N 1
ATOM 1395 C CA . VAL A 1 189 ? 1.981 -12.720 -4.352 1.00 95.31 189 VAL A CA 1
ATOM 1396 C C . VAL A 1 189 ? 1.310 -11.863 -3.294 1.00 95.31 189 VAL A C 1
ATOM 1398 O O . VAL A 1 189 ? 1.600 -12.017 -2.107 1.00 95.31 189 VAL A O 1
ATOM 1401 N N . CYS A 1 190 ? 0.386 -11.015 -3.725 1.00 95.50 190 CYS A N 1
ATOM 1402 C CA . CYS A 1 190 ? -0.418 -10.155 -2.875 1.00 95.50 190 CYS A CA 1
ATOM 1403 C C . CYS A 1 190 ? -1.905 -10.487 -3.036 1.00 95.50 190 CYS A C 1
ATOM 1405 O O . CYS A 1 190 ? -2.396 -10.651 -4.155 1.00 95.50 190 CYS A O 1
ATOM 1407 N N . THR A 1 191 ? -2.617 -10.585 -1.916 1.00 95.44 191 THR A N 1
ATOM 1408 C CA . THR A 1 191 ? -4.066 -10.838 -1.854 1.00 95.44 191 THR A CA 1
ATOM 1409 C C . THR A 1 191 ? -4.698 -10.046 -0.713 1.00 95.44 191 THR A C 1
ATOM 1411 O O . THR A 1 191 ? -3.992 -9.427 0.082 1.00 95.44 191 THR A O 1
ATOM 1414 N N . VAL A 1 192 ? -6.027 -10.074 -0.609 1.00 92.62 192 VAL A N 1
ATOM 1415 C CA . VAL A 1 192 ? -6.754 -9.498 0.525 1.00 92.62 192 VAL A CA 1
ATOM 1416 C C . VAL A 1 192 ? -7.655 -10.522 1.189 1.00 92.62 192 VAL A C 1
ATOM 1418 O O . VAL A 1 192 ? -8.199 -11.425 0.552 1.00 92.62 192 VAL A O 1
ATOM 1421 N N . ARG A 1 193 ? -7.842 -10.350 2.491 1.00 93.94 193 ARG A N 1
ATOM 1422 C CA . ARG A 1 193 ? -8.813 -11.074 3.297 1.00 93.94 193 ARG A CA 1
ATOM 1423 C C . ARG A 1 193 ? -9.870 -10.093 3.780 1.00 93.94 193 ARG A C 1
ATOM 1425 O O . ARG A 1 193 ? -9.574 -9.227 4.602 1.00 93.94 193 ARG A O 1
ATOM 1432 N N . SER A 1 194 ? -11.097 -10.253 3.294 1.00 94.00 194 SER A N 1
ATOM 1433 C CA . SER A 1 194 ? -12.155 -9.283 3.565 1.00 94.00 194 SER A CA 1
ATOM 1434 C C . SER A 1 194 ? -12.632 -9.298 5.017 1.00 94.00 194 SER A C 1
ATOM 1436 O O . SER A 1 194 ? -12.933 -10.368 5.553 1.00 94.00 194 SER A O 1
ATOM 1438 N N . ARG A 1 195 ? -12.758 -8.117 5.638 1.00 93.88 195 ARG A N 1
ATOM 1439 C CA . ARG A 1 195 ? -13.383 -7.895 6.960 1.00 93.88 195 ARG A CA 1
ATOM 1440 C C . ARG A 1 195 ? -12.856 -8.788 8.096 1.00 93.88 195 ARG A C 1
ATOM 1442 O O . ARG A 1 195 ? -13.601 -9.119 9.023 1.00 93.88 195 ARG A O 1
ATOM 1449 N N . VAL A 1 196 ? -11.588 -9.205 8.038 1.00 96.00 196 VAL A N 1
ATOM 1450 C CA . VAL A 1 196 ? -10.999 -10.118 9.040 1.00 96.00 196 VAL A CA 1
ATOM 1451 C C . VAL A 1 196 ? -10.346 -9.399 10.217 1.00 96.00 196 VAL A C 1
ATOM 1453 O O . VAL A 1 196 ? -10.193 -10.008 11.277 1.00 96.00 196 VAL A O 1
ATOM 1456 N N . LEU A 1 197 ? -9.950 -8.134 10.054 1.00 95.44 197 LEU A N 1
ATOM 1457 C CA . LEU A 1 197 ? -9.318 -7.359 11.115 1.00 95.44 197 LEU A CA 1
ATOM 1458 C C . LEU A 1 197 ? -10.385 -6.575 11.879 1.00 95.44 197 LEU A C 1
ATOM 1460 O O . LEU A 1 197 ? -11.086 -5.739 11.313 1.00 95.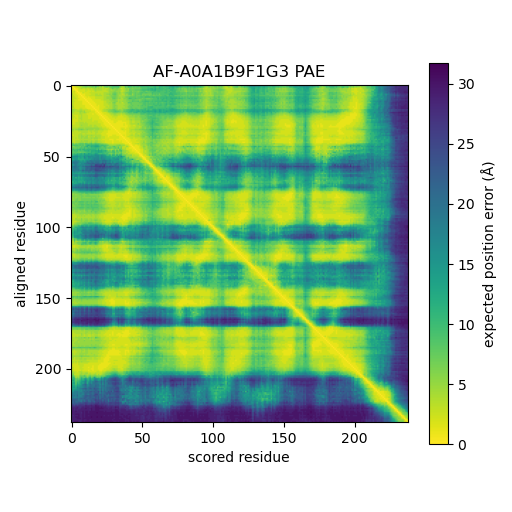44 197 LEU A O 1
ATOM 1464 N N . ARG A 1 198 ? -10.497 -6.850 13.178 1.00 95.44 198 ARG A N 1
ATOM 1465 C CA . ARG A 1 198 ? -11.361 -6.112 14.104 1.00 95.44 198 ARG A CA 1
ATOM 1466 C C . ARG A 1 198 ? -10.574 -4.940 14.668 1.00 95.44 198 ARG A C 1
ATOM 1468 O O . ARG A 1 198 ? -9.484 -5.145 15.202 1.00 95.44 198 ARG A O 1
ATOM 1475 N N . VAL A 1 199 ? -11.125 -3.739 14.561 1.00 93.69 199 VAL A N 1
ATOM 1476 C CA . VAL A 1 199 ? -10.507 -2.514 15.072 1.00 93.69 199 VAL A CA 1
ATOM 1477 C C . VAL A 1 199 ? -11.493 -1.849 16.017 1.00 93.69 199 VAL A C 1
ATOM 1479 O O . VAL A 1 199 ? -12.626 -1.578 15.633 1.00 93.69 199 VAL A O 1
ATOM 1482 N N . LEU A 1 200 ? -11.059 -1.606 17.251 1.00 94.44 200 LEU A N 1
ATOM 1483 C CA . LEU A 1 200 ? -11.829 -0.871 18.247 1.00 94.44 200 LEU A CA 1
ATOM 1484 C C . LEU A 1 200 ? -11.491 0.617 18.126 1.00 94.44 200 LEU A C 1
ATOM 1486 O O . LEU A 1 200 ? -10.319 0.987 18.208 1.00 94.44 200 LEU A O 1
ATOM 1490 N N . LEU A 1 201 ? -12.502 1.452 17.906 1.00 92.31 201 LEU A N 1
ATOM 1491 C CA . LEU A 1 201 ? -12.364 2.891 17.694 1.00 92.31 201 LEU A CA 1
ATOM 1492 C C . LEU A 1 201 ? -13.244 3.668 18.674 1.00 92.31 201 LEU A C 1
ATOM 1494 O O . LEU A 1 201 ? -14.296 3.162 19.060 1.00 92.31 201 LEU A O 1
ATOM 1498 N N . PRO A 1 202 ? -12.876 4.905 19.048 1.00 91.38 202 PRO A N 1
ATOM 1499 C CA . PRO A 1 202 ? -13.809 5.804 19.712 1.00 91.38 202 PRO A CA 1
ATOM 1500 C C . PRO A 1 202 ? -15.010 6.063 18.799 1.00 91.38 202 PRO A C 1
ATOM 1502 O O . PRO A 1 202 ? -14.839 6.221 17.588 1.00 91.38 202 PRO A O 1
ATOM 1505 N N . ARG A 1 203 ? -16.212 6.145 19.376 1.00 87.38 203 ARG A N 1
ATOM 1506 C CA . ARG A 1 203 ? -17.422 6.522 18.629 1.00 87.38 203 ARG A CA 1
ATOM 1507 C C . ARG A 1 203 ? -17.316 7.920 18.028 1.00 87.38 203 ARG A C 1
ATOM 1509 O O . ARG A 1 203 ? -17.629 8.121 16.858 1.00 87.38 203 ARG A O 1
ATOM 1516 N N . GLU A 1 204 ? -16.820 8.867 18.818 1.00 83.62 204 GLU A N 1
ATOM 1517 C CA . GLU A 1 204 ? -16.579 10.238 18.378 1.00 83.62 204 GLU A CA 1
ATOM 1518 C C . GLU A 1 204 ? -15.173 10.367 17.781 1.00 83.62 204 GLU A C 1
ATOM 1520 O O . GLU A 1 204 ? -14.156 10.212 18.460 1.00 83.62 204 GLU A O 1
ATOM 1525 N N . ARG A 1 205 ? -15.111 10.651 16.477 1.00 81.88 205 ARG A N 1
ATOM 1526 C CA . ARG A 1 205 ? -13.863 10.741 15.708 1.00 81.88 205 ARG A CA 1
ATOM 1527 C C . ARG A 1 205 ? -13.643 12.172 15.236 1.00 81.88 205 ARG A C 1
ATOM 1529 O O . ARG A 1 205 ? -14.186 12.602 14.227 1.00 81.88 205 ARG A O 1
ATOM 1536 N N . HIS A 1 206 ? -12.824 12.915 15.976 1.00 71.06 206 HIS A N 1
ATOM 1537 C CA . HIS A 1 206 ? -12.533 14.330 15.696 1.00 71.06 206 HIS A CA 1
ATOM 1538 C C . HIS A 1 206 ? -11.313 14.553 14.792 1.00 71.06 206 HIS A C 1
ATOM 1540 O O . HIS A 1 206 ? -11.010 15.684 14.421 1.00 71.06 206 HIS A O 1
ATOM 1546 N N . GLY A 1 207 ? -10.607 13.486 14.415 1.00 65.50 207 GLY A N 1
ATOM 1547 C CA . GLY A 1 207 ? -9.449 13.542 13.534 1.00 65.50 207 GLY A CA 1
ATOM 1548 C C . GLY A 1 207 ? -9.822 13.538 12.059 1.00 65.50 207 GLY A C 1
ATOM 1549 O O . GLY A 1 207 ? -9.193 12.816 11.284 1.00 65.50 207 GLY A O 1
ATOM 1550 N N . GLU A 1 208 ? -10.823 14.322 11.655 1.00 59.81 208 GLU A N 1
ATOM 1551 C CA . GLU A 1 208 ? -11.074 14.646 10.251 1.00 59.81 208 GLU A CA 1
ATOM 1552 C C . GLU A 1 208 ? -10.324 15.929 9.851 1.00 59.81 208 GLU A C 1
ATOM 1554 O O . GLU A 1 208 ? -10.916 17.005 9.805 1.00 59.81 208 GLU A O 1
ATOM 1559 N N . PRO A 1 209 ? -9.020 15.877 9.518 1.00 52.94 209 PRO A N 1
ATOM 1560 C CA . PRO A 1 209 ? -8.403 16.985 8.817 1.00 52.94 209 PRO A CA 1
ATOM 1561 C C . PRO A 1 209 ? -8.958 17.041 7.383 1.00 52.94 209 PRO A C 1
ATOM 1563 O O . PRO A 1 209 ? -9.284 15.990 6.813 1.00 52.94 209 PRO A O 1
ATOM 1566 N N . PRO A 1 210 ? -9.043 18.231 6.767 1.00 51.19 210 PRO A N 1
ATOM 1567 C CA . PRO A 1 210 ? -9.418 18.356 5.363 1.00 51.19 210 PRO A CA 1
ATOM 1568 C C . PRO A 1 210 ? -8.543 17.441 4.486 1.00 51.19 210 PRO A C 1
ATOM 1570 O O . PRO A 1 210 ? -7.400 17.151 4.866 1.00 51.19 210 PRO A O 1
ATOM 1573 N N . PRO A 1 211 ? -9.062 16.947 3.344 1.00 49.53 211 PRO A N 1
ATOM 1574 C CA . PRO A 1 211 ? -8.249 16.186 2.401 1.00 49.53 211 PRO A CA 1
ATOM 1575 C C . PRO A 1 211 ? -6.974 16.977 2.102 1.00 49.53 211 PRO A C 1
ATOM 1577 O O . PRO A 1 211 ? -7.027 18.195 1.902 1.00 49.53 211 PRO A O 1
ATOM 1580 N N . ALA A 1 212 ? -5.818 16.310 2.142 1.00 45.34 212 ALA A N 1
ATOM 1581 C CA . ALA A 1 212 ? -4.606 16.986 1.710 1.00 45.34 212 ALA A CA 1
ATOM 1582 C C . ALA A 1 212 ? -4.724 17.348 0.236 1.00 45.34 212 ALA A C 1
ATOM 1584 O O . ALA A 1 212 ? -5.399 16.640 -0.515 1.00 45.34 212 ALA A O 1
ATOM 1585 N N . PRO A 1 213 ? -4.054 18.430 -0.187 1.00 43.59 213 PRO A N 1
ATOM 1586 C CA . PRO A 1 213 ? -3.948 18.705 -1.600 1.00 43.59 213 PRO A CA 1
ATOM 1587 C C . PRO A 1 213 ? -3.325 17.485 -2.294 1.00 43.59 213 PRO A C 1
ATOM 1589 O O . PRO A 1 213 ? -2.404 16.878 -1.732 1.00 43.59 213 PRO A O 1
ATOM 1592 N N . PRO A 1 214 ? -3.807 17.127 -3.492 1.00 50.34 214 PRO A N 1
ATOM 1593 C CA . PRO A 1 214 ? -3.172 16.090 -4.282 1.00 50.34 214 PRO A CA 1
ATOM 1594 C C . PRO A 1 214 ? -1.670 16.395 -4.454 1.00 50.34 214 PRO A C 1
ATOM 1596 O O . PRO A 1 214 ? -1.282 17.541 -4.687 1.00 50.34 214 PRO A O 1
ATOM 1599 N N . VAL A 1 215 ? -0.829 15.370 -4.292 1.00 50.12 215 VAL A N 1
ATOM 1600 C CA . VAL A 1 215 ? 0.496 15.176 -4.886 1.00 50.12 215 VAL A CA 1
ATOM 1601 C C . VAL A 1 215 ? 0.541 15.901 -6.216 1.00 50.12 215 VAL A C 1
ATOM 1603 O O . VAL A 1 215 ? 0.007 15.473 -7.238 1.00 50.12 215 VAL A O 1
ATOM 1606 N N . ASP A 1 216 ? 1.226 17.032 -6.181 1.00 56.19 216 ASP A N 1
ATOM 1607 C CA . ASP A 1 216 ? 1.507 17.796 -7.370 1.00 56.19 216 ASP A CA 1
ATOM 1608 C C . ASP A 1 216 ? 2.672 17.124 -8.102 1.00 56.19 216 ASP A C 1
ATOM 1610 O O . ASP A 1 216 ? 3.849 17.397 -7.840 1.00 56.19 216 ASP A O 1
ATOM 1614 N N . TRP A 1 217 ? 2.341 16.215 -9.021 1.00 52.28 217 TRP A N 1
ATOM 1615 C CA . TRP A 1 217 ? 3.321 15.565 -9.888 1.00 52.28 217 TRP A CA 1
ATOM 1616 C C . TRP A 1 217 ? 4.149 16.582 -10.677 1.00 52.28 217 TRP A C 1
ATOM 1618 O O . TRP A 1 217 ? 5.323 16.325 -10.935 1.00 52.28 217 TRP A O 1
ATOM 1628 N N . ARG A 1 218 ? 3.612 17.776 -10.980 1.00 48.91 218 ARG A N 1
ATOM 1629 C CA . ARG A 1 218 ? 4.387 18.863 -11.607 1.00 48.91 218 ARG A CA 1
ATOM 1630 C C . ARG A 1 218 ? 5.479 19.338 -10.682 1.00 48.91 218 ARG A C 1
ATOM 1632 O O . ARG A 1 218 ? 6.595 19.537 -11.137 1.00 48.91 218 ARG A O 1
ATOM 1639 N N . LYS A 1 219 ? 5.187 19.490 -9.393 1.00 49.03 219 LYS A N 1
ATOM 1640 C CA . LYS A 1 219 ? 6.176 19.892 -8.392 1.00 49.03 219 LYS A CA 1
A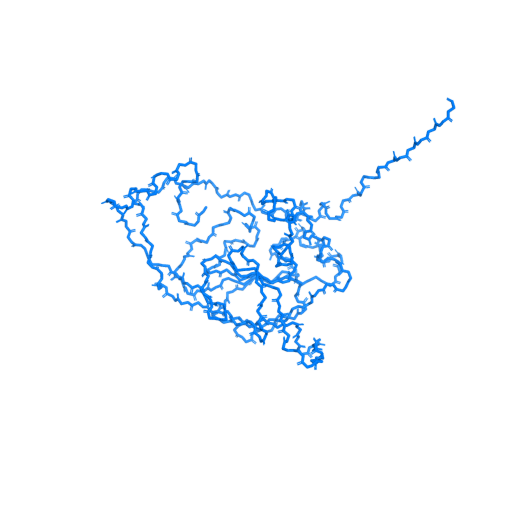TOM 1641 C C . LYS A 1 219 ? 7.223 18.804 -8.162 1.00 49.03 219 LYS A C 1
ATOM 1643 O O . LYS A 1 219 ? 8.402 19.132 -8.079 1.00 49.03 219 LYS A O 1
ATOM 1648 N N . LEU A 1 220 ? 6.824 17.531 -8.114 1.00 50.69 220 LEU A N 1
ATOM 1649 C CA . LEU A 1 220 ? 7.770 16.411 -8.018 1.00 50.69 220 LEU A CA 1
ATOM 1650 C C . LEU A 1 220 ? 8.687 16.338 -9.246 1.00 50.69 220 LEU A C 1
ATOM 1652 O O . LEU A 1 220 ? 9.895 16.205 -9.096 1.00 50.69 220 LEU A O 1
ATOM 1656 N N . LEU A 1 221 ? 8.154 16.505 -10.455 1.00 47.66 221 LEU A N 1
ATOM 1657 C CA . LEU A 1 221 ? 8.940 16.438 -11.690 1.00 47.66 221 LEU A CA 1
ATOM 1658 C C . LEU A 1 221 ? 9.711 17.737 -11.982 1.00 47.66 221 LEU A C 1
ATOM 1660 O O . LEU A 1 221 ? 10.787 17.689 -12.561 1.00 47.66 221 LEU A O 1
ATOM 1664 N N . ALA A 1 222 ? 9.243 18.902 -11.533 1.00 46.75 222 ALA A N 1
ATOM 1665 C CA . ALA A 1 222 ? 10.005 20.153 -11.593 1.00 46.75 222 ALA A CA 1
ATOM 1666 C C . ALA A 1 222 ? 11.195 20.152 -10.623 1.00 46.75 222 ALA A C 1
ATOM 1668 O O . ALA A 1 222 ? 12.201 20.796 -10.896 1.00 46.75 222 ALA A O 1
ATOM 1669 N N . LEU A 1 223 ? 11.112 19.413 -9.514 1.00 43.28 223 LEU A N 1
ATOM 1670 C CA . LEU A 1 223 ? 12.267 19.149 -8.652 1.00 43.28 223 LEU A CA 1
ATOM 1671 C C . LEU A 1 223 ? 13.285 18.202 -9.317 1.00 43.28 223 LEU A C 1
ATOM 1673 O O . LEU A 1 223 ? 14.461 18.279 -8.991 1.00 43.28 223 LEU A O 1
ATOM 1677 N N . ALA A 1 224 ? 12.842 17.371 -10.264 1.00 38.81 224 ALA A N 1
ATOM 1678 C CA . ALA A 1 224 ? 13.665 16.423 -11.024 1.00 38.81 224 ALA A CA 1
ATOM 1679 C C . ALA A 1 224 ? 14.355 17.018 -12.253 1.00 38.81 224 ALA A C 1
ATOM 1681 O O . ALA A 1 224 ? 15.482 16.683 -12.594 1.00 38.81 224 ALA A O 1
ATOM 1682 N N . PHE A 1 225 ? 13.619 17.865 -12.971 1.00 41.62 225 PHE A N 1
ATOM 1683 C CA . PHE A 1 225 ? 13.998 18.375 -14.287 1.00 41.62 225 PHE A CA 1
ATOM 1684 C C . PHE A 1 225 ? 14.117 19.903 -14.308 1.00 41.62 225 PHE A C 1
ATOM 1686 O O . PHE A 1 225 ? 14.319 20.495 -15.368 1.00 41.62 225 PHE A O 1
ATOM 1693 N N . GLY A 1 226 ? 13.962 20.559 -13.155 1.00 35.69 226 GLY A N 1
ATOM 1694 C CA . GLY A 1 226 ? 14.234 21.982 -12.997 1.00 35.69 226 GLY A CA 1
ATOM 1695 C C . GLY A 1 226 ? 15.728 22.268 -13.163 1.00 35.69 226 GLY A C 1
ATOM 1696 O O . GLY A 1 226 ? 16.555 21.396 -12.891 1.00 35.69 226 GLY A O 1
ATOM 1697 N N . PRO A 1 227 ? 16.104 23.472 -13.626 1.00 35.00 227 PRO A N 1
ATOM 1698 C CA . PRO A 1 227 ? 17.499 23.790 -13.875 1.00 35.00 227 PRO A CA 1
ATOM 1699 C C . PRO A 1 227 ? 18.282 23.649 -12.570 1.00 35.00 227 PRO A C 1
ATOM 1701 O O . PRO A 1 227 ? 17.990 24.333 -11.587 1.00 35.00 227 PRO A O 1
ATOM 1704 N N . ALA A 1 228 ? 19.272 22.751 -12.575 1.00 37.97 228 ALA A N 1
ATOM 1705 C CA . ALA A 1 228 ? 20.280 22.672 -11.534 1.00 37.97 228 ALA A CA 1
ATOM 1706 C C . ALA A 1 228 ? 20.838 24.083 -11.341 1.00 37.97 228 ALA A C 1
ATOM 1708 O O . ALA A 1 228 ? 21.470 24.626 -12.250 1.00 37.97 228 ALA A O 1
ATOM 1709 N N . GLN A 1 229 ? 20.572 24.700 -10.189 1.00 37.50 229 GLN A N 1
ATOM 1710 C CA . GLN A 1 229 ? 21.290 25.908 -9.816 1.00 37.50 229 GLN A CA 1
ATOM 1711 C C . GLN A 1 229 ? 22.758 25.500 -9.728 1.00 37.50 229 GLN A C 1
ATOM 1713 O O . GLN A 1 229 ? 23.163 24.789 -8.810 1.00 37.50 229 GLN A O 1
ATOM 1718 N N . HIS A 1 230 ? 23.527 25.872 -10.753 1.00 34.62 230 HIS A N 1
ATOM 1719 C CA . HIS A 1 230 ? 24.975 25.834 -10.715 1.00 34.62 230 HIS A CA 1
ATOM 1720 C C . HIS A 1 230 ? 25.399 26.590 -9.459 1.00 34.62 230 HIS A C 1
ATOM 1722 O O . HIS A 1 230 ? 25.215 27.801 -9.357 1.00 34.62 230 HIS A O 1
ATOM 1728 N N . ALA A 1 231 ? 25.950 25.856 -8.497 1.00 36.03 231 ALA A N 1
ATOM 1729 C CA . ALA A 1 231 ? 26.860 26.440 -7.541 1.00 36.03 231 ALA A CA 1
ATOM 1730 C C . ALA A 1 231 ? 28.066 26.929 -8.353 1.00 36.03 231 ALA A C 1
ATOM 1732 O O . ALA A 1 231 ? 28.956 26.151 -8.688 1.00 36.03 231 ALA A O 1
ATOM 1733 N N . GLU A 1 232 ? 28.057 28.204 -8.737 1.00 32.88 232 GLU A N 1
ATOM 1734 C CA . GLU A 1 232 ? 29.264 28.879 -9.193 1.00 32.88 232 GLU A CA 1
ATOM 1735 C C . GLU A 1 232 ? 30.211 28.999 -7.997 1.00 32.88 232 GLU A C 1
ATOM 1737 O O . GLU A 1 232 ? 30.148 29.925 -7.190 1.00 32.88 232 GLU A O 1
ATOM 1742 N N . SER A 1 233 ? 31.104 28.022 -7.878 1.00 38.69 233 SER A N 1
ATOM 1743 C CA . SER A 1 233 ? 32.412 28.228 -7.282 1.00 38.69 233 SER A CA 1
ATOM 1744 C C . SER A 1 233 ? 33.243 29.068 -8.252 1.00 38.69 233 SER A C 1
ATOM 1746 O O . SER A 1 233 ? 33.755 28.553 -9.246 1.00 38.69 233 SER A O 1
ATOM 1748 N N . GLY A 1 234 ? 33.360 30.361 -7.964 1.00 32.81 234 GLY A N 1
ATOM 1749 C CA . GLY A 1 234 ? 34.341 31.252 -8.570 1.00 32.81 234 GLY A CA 1
ATOM 1750 C C . GLY A 1 234 ? 35.245 31.828 -7.490 1.00 32.81 234 GLY A C 1
ATOM 1751 O O . GLY A 1 234 ? 34.984 32.910 -6.973 1.00 32.81 234 GLY A O 1
ATOM 1752 N N . GLU A 1 235 ? 36.308 31.100 -7.144 1.00 40.03 235 GLU A N 1
ATOM 1753 C CA . GLU A 1 235 ? 37.502 31.717 -6.571 1.00 40.03 235 GLU A CA 1
ATOM 1754 C C . GLU A 1 235 ? 38.024 32.779 -7.549 1.00 40.03 235 GLU A C 1
ATOM 1756 O O . GLU A 1 235 ? 38.116 32.561 -8.758 1.00 40.03 235 GLU A O 1
ATOM 1761 N N . SER A 1 236 ? 38.408 33.938 -7.029 1.00 34.62 236 SER A N 1
ATOM 1762 C CA . SER A 1 236 ? 39.336 34.842 -7.699 1.00 34.62 236 SER A CA 1
ATOM 1763 C C . SER A 1 236 ? 40.242 35.450 -6.643 1.00 34.62 236 SER A C 1
ATOM 1765 O O . SER A 1 236 ? 39.892 36.403 -5.952 1.00 34.62 236 SER A O 1
ATOM 1767 N N . HIS A 1 237 ? 41.414 34.833 -6.516 1.00 38.59 237 HIS A N 1
ATOM 1768 C CA . HIS A 1 237 ? 42.621 35.469 -6.021 1.00 38.59 237 HIS A CA 1
ATOM 1769 C C . HIS A 1 237 ? 42.919 36.741 -6.824 1.00 38.59 237 HIS A C 1
ATOM 1771 O O . HIS A 1 237 ? 43.089 36.668 -8.039 1.00 38.59 237 HIS A O 1
ATOM 1777 N N . THR A 1 238 ? 43.069 37.863 -6.122 1.00 46.06 238 THR A N 1
ATOM 1778 C CA . THR A 1 238 ? 44.260 38.731 -6.200 1.00 46.06 238 THR A CA 1
ATOM 1779 C C . THR A 1 238 ? 44.382 39.524 -4.912 1.00 46.06 238 THR A C 1
ATOM 1781 O O . THR A 1 238 ? 43.330 39.983 -4.417 1.00 46.06 238 THR A O 1
#